Protein AF-A0A7X4XIC1-F1 (afdb_monomer_lite)

Radius of gyration: 19.98 Å; chains: 1; bounding box: 54×35×56 Å

Sequence (194 aa):
MYQINFESRSPYRYVAYFRSPKCLALDYFNSYFSVEVEVAQSQWGTLLDSGIRYTIEVCWIERPDIMACYTLDSKDLCVSGDDFFKKVGKILVKHNAIPEGVTFQVNIELDGKLHSFIQMNAGCVYANEHSHFQTVMRLFNEFSAVPVSNEDEIKEDWLTFEKGTDRFDIWKWFEEKFGYPVNALLAYDQKISW

Secondary structure (DSSP, 8-state):
-EEEEEEEEETTEEEEEEEEPPPTTS-SS-EEEEEEEEE---SS--TTSTT--EEEEEEEEEETTTTEEEEEEEEEEE--GGGHHHHHHHHHHHTTSS-TT--EEEEEEETTEEEEEEE-STTPPPTT---HHHHHHHHHHHHHTS-B-TTSBBSS-BTTBPTT-BHHHHHHHHHHHT---HHHHHHHHTTS--

Foldseek 3Di:
DAEWEWDDPDLFKTKTKFWAQDDDDDDDDIKIKMWMKGWPDDDDDHLQDAQTKIKIWIWTQPCPVVSDDTDTPDMDIDGHSVCVVQVVLLVCCVRNRDPFQAKYKYWYQHPNDIDIDIDGGRNDDDPPDDDLVNVLLVLVVVVVPFDADPQQFGCQDDDPRHGRDHVVVVQVVSCVVSVDRVVVSVVVVVVVPD

Structure (mmCIF, N/CA/C/O backbone):
data_AF-A0A7X4XIC1-F1
#
_entry.id   AF-A0A7X4XIC1-F1
#
loop_
_atom_site.group_PDB
_atom_site.id
_atom_site.type_symbol
_atom_site.label_atom_id
_atom_site.label_alt_id
_atom_site.label_comp_id
_atom_site.label_asym_id
_atom_site.label_entity_id
_atom_site.label_seq_id
_atom_site.pdbx_PDB_ins_code
_atom_site.Cartn_x
_atom_site.Cartn_y
_atom_site.Cartn_z
_atom_site.occupancy
_atom_site.B_iso_or_equiv
_atom_site.auth_seq_id
_atom_site.auth_comp_id
_atom_site.auth_asym_id
_atom_site.auth_atom_id
_atom_site.pdbx_PDB_model_num
ATOM 1 N N . MET A 1 1 ? 17.893 -12.858 -8.455 1.00 76.88 1 MET A N 1
ATOM 2 C CA . MET A 1 1 ? 17.091 -12.415 -7.296 1.00 76.88 1 MET A CA 1
ATOM 3 C C . MET A 1 1 ? 16.316 -11.186 -7.733 1.00 76.88 1 MET A C 1
ATOM 5 O O . MET A 1 1 ? 16.944 -10.289 -8.280 1.00 76.88 1 MET A O 1
ATOM 9 N N . TYR A 1 2 ? 14.989 -11.180 -7.600 1.00 92.69 2 TYR A N 1
ATOM 10 C CA . TYR A 1 2 ? 14.164 -10.034 -7.996 1.00 92.69 2 TYR A CA 1
ATOM 11 C C . TYR A 1 2 ? 14.376 -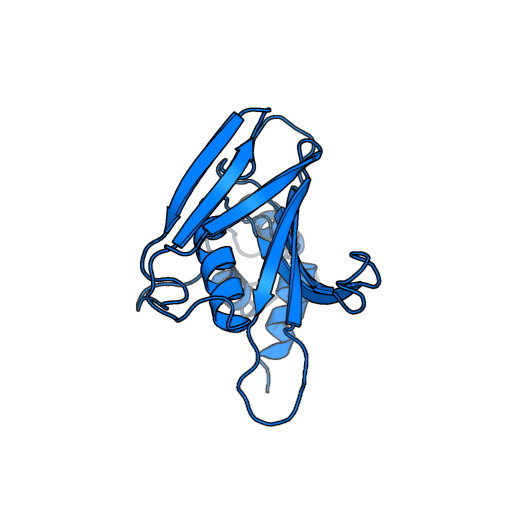8.871 -7.028 1.00 92.69 2 TYR A C 1
ATOM 13 O O . TYR A 1 2 ? 14.547 -9.098 -5.830 1.00 92.69 2 TYR A O 1
ATOM 21 N N . GLN A 1 3 ? 14.382 -7.645 -7.544 1.00 95.06 3 GLN A N 1
ATOM 22 C CA . GLN A 1 3 ? 14.598 -6.442 -6.747 1.00 95.06 3 GLN A CA 1
ATOM 23 C C . GLN A 1 3 ? 13.640 -5.343 -7.201 1.00 95.06 3 GLN A C 1
ATOM 25 O O . GLN A 1 3 ? 13.370 -5.216 -8.396 1.00 95.06 3 GLN A O 1
ATOM 30 N N . ILE A 1 4 ? 13.157 -4.550 -6.252 1.00 95.94 4 ILE A N 1
ATOM 31 C CA . ILE A 1 4 ? 12.419 -3.315 -6.508 1.00 95.94 4 ILE A CA 1
ATOM 32 C C . ILE A 1 4 ? 13.069 -2.180 -5.719 1.00 95.94 4 ILE A C 1
ATOM 34 O O . ILE A 1 4 ? 13.406 -2.352 -4.548 1.00 95.94 4 ILE A O 1
ATOM 38 N N . ASN A 1 5 ? 13.275 -1.041 -6.380 1.00 96.00 5 ASN A N 1
ATOM 39 C CA . ASN A 1 5 ? 13.950 0.121 -5.813 1.00 96.00 5 ASN A CA 1
ATOM 40 C C . ASN A 1 5 ? 12.956 1.275 -5.703 1.00 96.00 5 ASN A C 1
ATOM 42 O O . ASN A 1 5 ? 12.445 1.739 -6.720 1.00 96.00 5 ASN A O 1
ATOM 46 N N . PHE A 1 6 ? 12.694 1.705 -4.476 1.00 95.12 6 PHE A N 1
ATOM 47 C CA . PHE A 1 6 ? 11.907 2.879 -4.145 1.00 95.12 6 PHE A CA 1
ATOM 48 C C . PHE A 1 6 ? 12.838 4.079 -3.976 1.00 95.12 6 PHE A C 1
ATOM 50 O O . PHE A 1 6 ? 13.622 4.148 -3.027 1.00 95.12 6 PHE A O 1
ATOM 57 N N . GLU A 1 7 ? 12.735 5.016 -4.912 1.00 92.88 7 GLU A N 1
ATOM 58 C CA . GLU A 1 7 ? 13.411 6.310 -4.879 1.00 92.88 7 GLU A CA 1
ATOM 59 C C . GLU A 1 7 ? 12.578 7.307 -4.075 1.00 92.88 7 GLU A C 1
ATOM 61 O O . GLU A 1 7 ? 11.363 7.412 -4.274 1.00 92.88 7 GLU A O 1
ATOM 66 N N . SER A 1 8 ? 13.229 8.076 -3.203 1.00 90.44 8 SER A N 1
ATOM 67 C CA . SER A 1 8 ? 12.578 9.181 -2.502 1.00 90.44 8 SER A CA 1
ATOM 68 C C . SER A 1 8 ? 12.408 10.375 -3.448 1.00 90.44 8 SER A C 1
ATOM 70 O O . SER A 1 8 ? 13.372 10.907 -3.996 1.00 90.44 8 SER A O 1
ATOM 72 N N . ARG A 1 9 ? 11.162 10.804 -3.675 1.00 89.56 9 ARG A N 1
ATOM 73 C CA . ARG A 1 9 ? 10.828 12.047 -4.402 1.00 89.56 9 ARG A CA 1
ATOM 74 C C . ARG A 1 9 ? 10.661 13.227 -3.449 1.00 89.56 9 ARG A C 1
ATOM 76 O O . ARG A 1 9 ? 10.840 14.377 -3.839 1.00 89.56 9 ARG A O 1
ATOM 83 N N . SER A 1 10 ? 10.288 12.932 -2.213 1.00 86.94 10 SER A N 1
ATOM 84 C CA . SER A 1 10 ? 10.203 13.847 -1.082 1.00 86.94 10 SER A CA 1
ATOM 85 C C . SER A 1 10 ? 10.291 13.014 0.204 1.00 86.94 10 SER A C 1
ATOM 87 O O . SER A 1 10 ? 10.150 11.793 0.131 1.00 86.94 10 SER A O 1
ATOM 89 N N . PRO A 1 11 ? 10.430 13.629 1.393 1.00 81.31 11 PRO A N 1
ATOM 90 C CA . PRO A 1 11 ? 10.431 12.891 2.662 1.00 81.31 11 PRO A CA 1
ATOM 91 C C . PRO A 1 11 ? 9.215 11.971 2.881 1.00 81.31 11 PRO A C 1
ATOM 93 O O . PRO A 1 11 ? 9.273 11.076 3.713 1.00 81.31 11 PRO A O 1
ATOM 96 N N . TYR A 1 12 ? 8.129 12.176 2.128 1.00 85.31 12 TYR A N 1
ATOM 97 C CA . TYR A 1 12 ? 6.854 11.477 2.290 1.00 85.31 12 TYR A CA 1
ATOM 98 C C . TYR A 1 12 ? 6.367 10.796 1.007 1.00 85.31 12 TYR A C 1
ATOM 100 O O . TYR A 1 12 ? 5.251 10.280 0.984 1.00 85.31 12 TYR A O 1
ATOM 108 N N . ARG A 1 13 ? 7.158 10.805 -0.076 1.00 90.38 13 ARG A N 1
ATOM 109 C CA . ARG A 1 13 ? 6.764 10.210 -1.358 1.00 90.38 13 ARG A CA 1
ATOM 110 C C . ARG A 1 13 ? 7.872 9.347 -1.927 1.00 90.38 13 ARG A C 1
ATOM 112 O O . ARG A 1 13 ? 8.956 9.845 -2.224 1.00 90.38 13 ARG A O 1
ATOM 119 N N . TYR A 1 14 ? 7.550 8.083 -2.163 1.00 93.00 14 TYR A N 1
ATOM 120 C CA . TYR A 1 14 ? 8.465 7.099 -2.726 1.00 93.00 14 TYR A CA 1
ATOM 121 C C . TYR A 1 14 ? 7.907 6.545 -4.026 1.00 93.00 14 TYR A C 1
ATOM 123 O O . TYR A 1 14 ? 6.706 6.308 -4.136 1.00 93.00 14 TYR A O 1
ATOM 131 N N . VAL A 1 15 ? 8.771 6.330 -5.012 1.00 95.19 15 VAL A N 1
ATOM 132 C CA . VAL A 1 15 ? 8.363 5.808 -6.317 1.00 95.19 15 VAL A CA 1
ATOM 133 C C . VAL A 1 15 ? 9.273 4.665 -6.718 1.00 95.19 15 VAL A C 1
ATOM 135 O O . VAL A 1 15 ? 10.494 4.778 -6.653 1.00 95.19 15 VAL A O 1
ATOM 138 N N . ALA A 1 16 ? 8.668 3.577 -7.169 1.00 96.69 16 ALA A N 1
ATOM 139 C CA . ALA A 1 16 ? 9.360 2.475 -7.808 1.00 96.69 16 ALA A CA 1
ATOM 140 C C . ALA A 1 16 ? 8.738 2.176 -9.167 1.00 96.69 16 ALA A C 1
ATOM 142 O O . ALA A 1 16 ? 7.560 2.434 -9.403 1.00 96.69 16 ALA A O 1
ATOM 143 N N . TYR A 1 17 ? 9.527 1.570 -10.045 1.00 95.75 17 TYR A N 1
ATOM 144 C CA . TYR A 1 17 ? 9.066 1.110 -11.347 1.00 95.75 17 TYR A CA 1
ATOM 145 C C . TYR A 1 17 ? 9.327 -0.379 -11.481 1.00 95.75 17 TYR A C 1
ATOM 147 O O . TYR A 1 17 ? 10.374 -0.879 -11.060 1.00 95.75 17 TYR A O 1
ATOM 155 N N . PHE A 1 18 ? 8.394 -1.093 -12.098 1.00 94.81 18 PHE A N 1
ATOM 156 C CA . PHE A 1 18 ? 8.592 -2.497 -12.418 1.00 94.81 18 PHE A CA 1
ATOM 157 C C . PHE A 1 18 ? 8.024 -2.839 -13.789 1.00 94.81 18 PHE A C 1
ATOM 159 O O . PHE A 1 18 ? 7.174 -2.145 -14.352 1.00 94.81 18 PHE A O 1
ATOM 166 N N . ARG A 1 19 ? 8.534 -3.937 -14.341 1.00 92.25 19 ARG A N 1
ATOM 167 C CA . ARG A 1 19 ? 8.154 -4.438 -15.655 1.00 92.25 19 ARG A CA 1
ATOM 168 C C . ARG A 1 19 ? 7.452 -5.774 -15.505 1.00 92.25 19 ARG A C 1
ATOM 170 O O . ARG A 1 19 ? 7.985 -6.682 -14.876 1.00 92.25 19 ARG A O 1
ATOM 177 N N . SER A 1 20 ? 6.309 -5.895 -16.159 1.00 89.44 20 SER A N 1
ATOM 178 C CA . SER A 1 20 ? 5.610 -7.153 -16.358 1.00 89.44 20 SER A CA 1
ATOM 179 C C . SER A 1 20 ? 5.945 -7.707 -17.748 1.00 89.44 20 SER A C 1
ATOM 181 O O . SER A 1 20 ? 5.590 -7.083 -18.758 1.00 89.44 20 SER A O 1
ATOM 183 N N . PRO A 1 21 ? 6.677 -8.829 -17.844 1.00 82.81 21 PRO A N 1
ATOM 184 C CA . PRO A 1 21 ? 6.856 -9.516 -19.114 1.00 82.81 21 PRO A CA 1
ATOM 185 C C . PRO A 1 21 ? 5.513 -10.101 -19.580 1.00 82.81 21 PRO A C 1
ATOM 187 O O . PRO A 1 21 ? 4.905 -10.903 -18.874 1.00 82.81 21 PRO A O 1
ATOM 190 N N . LYS A 1 22 ? 5.037 -9.719 -20.774 1.00 73.50 22 LYS A N 1
ATOM 191 C CA . LYS A 1 22 ? 3.829 -10.327 -21.357 1.00 73.50 22 LYS A CA 1
ATOM 192 C C . LYS A 1 22 ? 4.129 -11.735 -21.884 1.00 73.50 22 LYS A C 1
ATOM 194 O O . LYS A 1 22 ? 5.200 -11.996 -22.431 1.00 73.50 22 LYS A O 1
ATOM 199 N N . CYS A 1 23 ? 3.158 -12.638 -21.730 1.00 52.56 23 CYS A N 1
ATOM 200 C CA . CYS A 1 23 ? 3.200 -13.986 -22.293 1.00 52.56 23 CYS A CA 1
ATOM 201 C C . CYS A 1 23 ? 3.026 -13.931 -23.825 1.00 52.56 23 CYS A C 1
ATOM 203 O O . CYS A 1 23 ? 2.239 -13.133 -24.332 1.00 52.56 23 CYS A O 1
ATOM 205 N N . LEU A 1 24 ? 3.771 -14.785 -24.533 1.00 51.22 24 LEU A N 1
ATOM 206 C CA . LEU A 1 24 ? 4.141 -14.768 -25.963 1.00 51.22 24 LEU A CA 1
ATOM 207 C C . LEU A 1 24 ? 3.005 -14.818 -27.016 1.00 51.22 24 LEU A C 1
ATOM 209 O O . LEU A 1 24 ? 3.268 -15.182 -28.159 1.00 51.22 24 LEU A O 1
ATOM 213 N N . ALA A 1 25 ? 1.753 -14.492 -26.691 1.00 50.78 25 ALA A N 1
ATOM 214 C CA . ALA A 1 25 ? 0.648 -14.766 -27.605 1.00 50.78 25 ALA A CA 1
ATOM 215 C C . ALA A 1 25 ? 0.398 -13.685 -28.673 1.00 50.78 25 ALA A C 1
ATOM 217 O O . ALA A 1 25 ? 0.305 -14.065 -29.834 1.00 50.78 25 ALA A O 1
ATOM 218 N N . LEU A 1 26 ? 0.264 -12.384 -28.362 1.00 46.44 26 LEU A N 1
ATOM 219 C CA . LEU A 1 26 ? -0.249 -11.422 -29.369 1.00 46.44 26 LEU A CA 1
ATOM 220 C C . LEU A 1 26 ? 0.189 -9.942 -29.235 1.00 46.44 26 LEU A C 1
ATOM 222 O O . LEU A 1 26 ? -0.203 -9.141 -30.077 1.00 46.44 26 LEU A O 1
ATOM 226 N N . ASP A 1 27 ? 1.015 -9.562 -28.251 1.00 53.97 27 ASP A N 1
ATOM 227 C CA . ASP A 1 27 ? 1.436 -8.164 -28.031 1.00 53.97 27 ASP A CA 1
ATOM 228 C C . ASP A 1 27 ? 2.965 -8.022 -27.997 1.00 53.97 27 ASP A C 1
ATOM 230 O O . ASP A 1 27 ? 3.650 -8.727 -27.258 1.00 53.97 27 ASP A O 1
ATOM 234 N N . TYR A 1 28 ? 3.504 -7.074 -28.766 1.00 53.12 28 TYR A N 1
ATOM 235 C CA . TYR A 1 28 ? 4.950 -6.913 -28.982 1.00 53.12 28 TYR A CA 1
ATOM 236 C C . TYR A 1 28 ? 5.712 -6.204 -27.843 1.00 53.12 28 TYR A C 1
ATOM 238 O O . TYR A 1 28 ? 6.938 -6.115 -27.906 1.00 53.12 28 TYR A O 1
ATOM 246 N N . PHE A 1 29 ? 5.037 -5.709 -26.796 1.00 61.84 29 PHE A N 1
ATOM 247 C CA . PHE A 1 29 ? 5.668 -4.888 -25.754 1.00 61.84 29 PHE A CA 1
ATOM 248 C C . PHE A 1 29 ? 5.348 -5.356 -24.330 1.00 61.84 29 PHE A C 1
ATOM 250 O O . PHE A 1 29 ? 4.224 -5.748 -24.015 1.00 61.84 29 PHE A O 1
ATOM 257 N N . ASN A 1 30 ? 6.359 -5.281 -23.457 1.00 81.12 30 ASN A N 1
ATOM 258 C CA . ASN A 1 30 ? 6.199 -5.469 -22.014 1.00 81.12 30 ASN A CA 1
ATOM 259 C C . ASN A 1 30 ? 5.278 -4.388 -21.431 1.00 81.12 30 ASN A C 1
ATOM 261 O O . ASN A 1 30 ? 5.284 -3.254 -21.911 1.00 81.12 30 ASN A O 1
ATOM 265 N N . SER A 1 31 ? 4.554 -4.711 -20.359 1.00 88.62 31 SER A N 1
ATOM 266 C CA . SER A 1 31 ? 3.828 -3.698 -19.588 1.00 88.62 31 SER A CA 1
ATOM 267 C C . SER A 1 31 ? 4.741 -3.097 -18.522 1.00 88.62 31 SER A C 1
ATOM 269 O O . SER A 1 31 ? 5.514 -3.809 -17.875 1.00 88.62 31 SER A O 1
ATOM 271 N N . TYR A 1 32 ? 4.643 -1.787 -18.329 1.00 93.44 32 TYR A N 1
ATOM 272 C CA . TYR A 1 32 ? 5.425 -1.037 -17.351 1.00 93.44 32 TYR A CA 1
ATOM 273 C C . TYR A 1 32 ? 4.479 -0.399 -16.346 1.00 93.44 32 TYR A C 1
ATOM 275 O O . TYR A 1 32 ? 3.408 0.080 -16.719 1.00 93.44 32 TYR A O 1
ATOM 283 N N . PHE A 1 33 ? 4.880 -0.412 -15.082 1.00 95.38 33 PHE A N 1
ATOM 284 C CA . PHE A 1 33 ? 4.085 0.114 -13.986 1.00 95.38 33 PHE A CA 1
ATOM 285 C C . PHE A 1 33 ? 4.945 0.996 -13.089 1.00 95.38 33 PHE A C 1
ATOM 287 O O . PHE A 1 33 ? 6.133 0.713 -12.897 1.00 95.38 33 PHE A O 1
ATOM 294 N N . SER A 1 34 ? 4.335 2.031 -12.518 1.00 96.12 34 SER A N 1
ATOM 295 C CA . SER A 1 34 ? 4.858 2.723 -11.344 1.00 96.12 34 SER A CA 1
ATOM 296 C C . SER A 1 34 ? 4.090 2.288 -10.100 1.00 96.12 34 SER A C 1
ATOM 298 O O . SER A 1 34 ? 2.894 2.005 -10.155 1.00 96.12 34 SER A O 1
ATOM 300 N N . VAL A 1 35 ? 4.802 2.209 -8.980 1.00 96.69 35 VAL A N 1
ATOM 301 C CA . VAL A 1 35 ? 4.237 2.071 -7.639 1.00 96.69 35 VAL A CA 1
ATOM 302 C C . VAL A 1 35 ? 4.628 3.318 -6.880 1.00 96.69 35 VAL A C 1
ATOM 304 O O . VAL A 1 35 ? 5.815 3.564 -6.659 1.00 96.69 35 VAL A O 1
ATOM 307 N N . GLU A 1 36 ? 3.634 4.097 -6.495 1.00 95.38 36 GLU A N 1
ATOM 308 C CA . GLU A 1 36 ? 3.811 5.335 -5.760 1.00 95.38 36 GLU A CA 1
ATOM 309 C C . GLU A 1 36 ? 3.287 5.162 -4.346 1.00 95.38 36 GLU A C 1
ATOM 311 O O . GLU A 1 36 ? 2.185 4.668 -4.129 1.00 95.38 36 GLU A O 1
ATOM 316 N N . VAL A 1 37 ? 4.107 5.546 -3.378 1.00 93.25 37 VAL A N 1
ATOM 317 C CA . VAL A 1 37 ? 3.790 5.457 -1.960 1.00 93.25 37 VAL A CA 1
ATOM 318 C C . VAL A 1 37 ? 3.770 6.868 -1.415 1.00 93.25 37 VAL A C 1
ATOM 320 O O . VAL A 1 37 ? 4.799 7.544 -1.435 1.00 93.25 37 VAL A O 1
ATOM 323 N N . GLU A 1 38 ? 2.616 7.308 -0.931 1.00 91.25 38 GLU A N 1
ATOM 324 C CA . GLU A 1 38 ? 2.442 8.625 -0.321 1.00 91.25 38 GLU A CA 1
ATOM 325 C C . GLU A 1 38 ? 2.092 8.466 1.157 1.00 91.25 38 GLU A C 1
ATOM 327 O O . GLU A 1 38 ? 1.075 7.864 1.506 1.00 91.25 38 GLU A O 1
ATOM 332 N N . VAL A 1 39 ? 2.946 8.997 2.028 1.00 87.56 39 VAL A N 1
ATOM 333 C CA . VAL A 1 39 ? 2.773 8.987 3.481 1.00 87.56 39 VAL A CA 1
ATOM 334 C C . VAL A 1 39 ? 1.881 10.159 3.890 1.00 87.56 39 VAL A C 1
ATOM 336 O O . VAL A 1 39 ? 2.161 11.310 3.574 1.00 87.56 39 VAL A O 1
ATOM 339 N N . ALA A 1 40 ? 0.797 9.870 4.610 1.00 78.56 40 ALA A N 1
ATOM 340 C CA . ALA A 1 40 ? -0.262 10.834 4.911 1.00 78.56 40 ALA A CA 1
ATOM 341 C C . ALA A 1 40 ? 0.043 11.776 6.096 1.00 78.56 40 ALA A C 1
ATOM 343 O O . ALA A 1 40 ? -0.779 12.636 6.410 1.00 78.56 40 ALA A O 1
ATOM 344 N N . GLN A 1 41 ? 1.172 11.612 6.794 1.00 71.38 41 GLN A N 1
ATOM 345 C CA . GLN A 1 41 ? 1.500 12.387 7.998 1.00 71.38 41 GLN A CA 1
ATOM 346 C C . GLN A 1 41 ? 2.611 13.416 7.745 1.00 71.38 41 GLN A C 1
ATOM 348 O O . GLN A 1 41 ? 3.545 13.171 6.993 1.00 71.38 41 GLN A O 1
ATOM 353 N N . SER A 1 42 ? 2.489 14.575 8.400 1.00 54.62 42 SER A N 1
ATOM 354 C CA . SER A 1 42 ? 3.362 15.750 8.258 1.00 54.62 42 SER A CA 1
ATOM 355 C C . SER A 1 42 ? 4.443 15.881 9.343 1.00 54.62 42 SER A C 1
ATOM 357 O O . SER A 1 42 ? 5.120 16.908 9.403 1.00 54.62 42 SER A O 1
ATOM 359 N N . GLN A 1 43 ? 4.597 14.886 10.224 1.00 61.12 43 GLN A N 1
ATOM 360 C CA . GLN A 1 43 ? 5.554 14.913 11.337 1.00 61.12 43 GLN A CA 1
ATOM 361 C C . GLN A 1 43 ? 6.474 13.683 11.357 1.00 61.12 43 GLN A C 1
ATOM 363 O O . GLN A 1 43 ? 6.229 12.706 10.659 1.00 61.12 43 GLN A O 1
ATOM 368 N N . TRP A 1 44 ? 7.537 13.804 12.164 1.00 57.12 44 TRP A N 1
ATOM 369 C CA . TRP A 1 44 ? 8.681 12.904 12.348 1.00 57.12 44 TRP A CA 1
ATOM 370 C C . TRP A 1 44 ? 8.344 11.414 12.208 1.00 57.12 44 TRP A C 1
ATOM 372 O O . TRP A 1 44 ? 7.596 10.871 13.017 1.00 57.12 44 TRP A O 1
ATOM 382 N N . GLY A 1 45 ? 8.961 10.764 11.221 1.00 69.06 45 GLY A N 1
ATOM 383 C CA . GLY A 1 45 ? 8.926 9.318 11.043 1.00 69.06 45 GLY A CA 1
ATOM 384 C C . GLY A 1 45 ? 9.207 8.892 9.602 1.00 69.06 45 GLY A C 1
ATOM 385 O O . GLY A 1 45 ? 9.235 9.719 8.691 1.00 69.06 45 GLY A O 1
ATOM 386 N N . THR A 1 46 ? 9.419 7.597 9.393 1.00 74.44 46 THR A N 1
ATOM 387 C CA . THR A 1 46 ? 9.621 6.975 8.076 1.00 74.44 46 THR A CA 1
ATOM 388 C C . THR A 1 46 ? 8.459 6.047 7.723 1.00 74.44 46 THR A C 1
ATOM 390 O O . THR A 1 46 ? 7.665 5.674 8.583 1.00 74.44 46 THR A O 1
ATOM 393 N N . LEU A 1 47 ? 8.377 5.601 6.463 1.00 77.38 47 LEU A N 1
ATOM 394 C CA . LEU A 1 47 ? 7.399 4.595 6.008 1.00 77.38 47 LEU A CA 1
ATOM 395 C C . LEU A 1 47 ? 7.355 3.324 6.885 1.00 77.38 47 LEU A C 1
ATOM 397 O O . LEU A 1 47 ? 6.351 2.613 6.891 1.00 77.38 47 LEU A O 1
ATOM 401 N N . LEU A 1 48 ? 8.446 3.025 7.592 1.00 79.31 48 LEU A N 1
ATOM 402 C CA . LEU A 1 48 ? 8.606 1.815 8.394 1.00 79.31 48 LEU A CA 1
ATOM 403 C C . LEU A 1 48 ? 8.137 1.970 9.843 1.00 79.31 48 LEU A C 1
ATOM 405 O O . LEU A 1 48 ? 8.114 0.979 10.570 1.00 79.31 48 LEU A O 1
ATOM 409 N N . ASP A 1 49 ? 7.761 3.173 10.270 1.00 78.12 49 ASP A N 1
ATOM 410 C CA . ASP A 1 49 ? 7.331 3.387 11.646 1.00 78.12 49 ASP A CA 1
ATOM 411 C C . ASP A 1 49 ? 5.907 2.855 11.880 1.00 78.12 49 ASP A C 1
ATOM 413 O O . ASP A 1 49 ? 5.027 2.865 11.009 1.00 78.12 49 ASP A O 1
ATOM 417 N N . SER A 1 50 ? 5.661 2.372 13.099 1.00 71.69 50 SER A N 1
ATOM 418 C CA . SER A 1 50 ? 4.346 1.880 13.509 1.00 71.69 50 SER A CA 1
ATOM 419 C C . SER A 1 50 ? 3.313 3.011 13.525 1.00 71.69 50 SER A C 1
ATOM 421 O O . SER A 1 50 ? 3.595 4.097 14.028 1.00 71.69 50 SER A O 1
ATOM 423 N N . GLY A 1 51 ? 2.095 2.748 13.043 1.00 71.00 51 GLY A N 1
ATOM 424 C CA . GLY A 1 51 ? 1.000 3.730 13.051 1.00 71.00 51 GLY A CA 1
ATOM 425 C C . GLY A 1 51 ? 1.070 4.779 11.934 1.00 71.00 51 GLY A C 1
ATOM 426 O O . GLY A 1 51 ? 0.271 5.721 11.923 1.00 71.00 51 GLY A O 1
ATOM 427 N N . ILE A 1 52 ? 1.992 4.620 10.980 1.00 77.50 52 ILE A N 1
ATOM 428 C CA . ILE A 1 52 ? 2.067 5.472 9.797 1.00 77.50 52 ILE A CA 1
ATOM 429 C C . ILE A 1 52 ? 1.001 5.064 8.786 1.00 77.50 52 ILE A C 1
ATOM 431 O O . ILE A 1 52 ? 0.873 3.904 8.388 1.00 77.50 52 ILE A O 1
ATOM 435 N N . ARG A 1 53 ? 0.235 6.066 8.350 1.00 81.56 53 ARG A N 1
ATOM 436 C CA . ARG A 1 53 ? -0.757 5.929 7.286 1.00 81.56 53 ARG A CA 1
ATOM 437 C C . ARG A 1 53 ? -0.111 6.297 5.965 1.00 81.56 53 ARG A C 1
ATOM 439 O O . ARG A 1 53 ? 0.514 7.350 5.861 1.00 81.56 53 ARG A O 1
ATOM 446 N N . TYR A 1 54 ? -0.289 5.461 4.959 1.00 86.81 54 TYR A N 1
ATOM 447 C CA . TYR A 1 54 ? 0.188 5.728 3.612 1.00 86.81 54 TYR A CA 1
ATOM 448 C C . TYR A 1 54 ? -0.785 5.170 2.585 1.00 86.81 54 TYR A C 1
ATOM 450 O O . TYR A 1 54 ? -1.588 4.278 2.866 1.00 86.81 54 TYR A O 1
ATOM 458 N N . THR A 1 55 ? -0.716 5.706 1.379 1.00 89.81 55 THR A N 1
ATOM 459 C CA . THR A 1 55 ? -1.417 5.166 0.220 1.00 89.81 55 THR A CA 1
ATOM 460 C C . THR A 1 55 ? -0.405 4.547 -0.724 1.00 89.81 55 THR A C 1
ATOM 462 O O . THR A 1 55 ? 0.696 5.073 -0.871 1.00 89.81 55 THR A O 1
ATOM 465 N N . ILE A 1 56 ? -0.757 3.408 -1.316 1.00 93.31 56 ILE A N 1
ATOM 466 C CA . ILE A 1 56 ? -0.024 2.833 -2.440 1.00 93.31 56 ILE A CA 1
ATOM 467 C C . ILE A 1 56 ? -0.898 2.988 -3.674 1.00 93.31 56 ILE A C 1
ATOM 469 O O . ILE A 1 56 ? -2.006 2.455 -3.717 1.00 93.31 56 ILE A O 1
ATOM 473 N N . GLU A 1 57 ? -0.394 3.691 -4.674 1.00 95.69 57 GLU A N 1
ATOM 474 C CA . GLU A 1 57 ? -0.995 3.795 -5.995 1.00 95.69 57 GLU A CA 1
ATOM 475 C C . GLU A 1 57 ? -0.152 3.001 -6.987 1.00 95.69 57 GLU A C 1
ATOM 477 O O . GLU A 1 57 ? 1.073 3.107 -7.017 1.00 95.69 57 GLU A O 1
ATO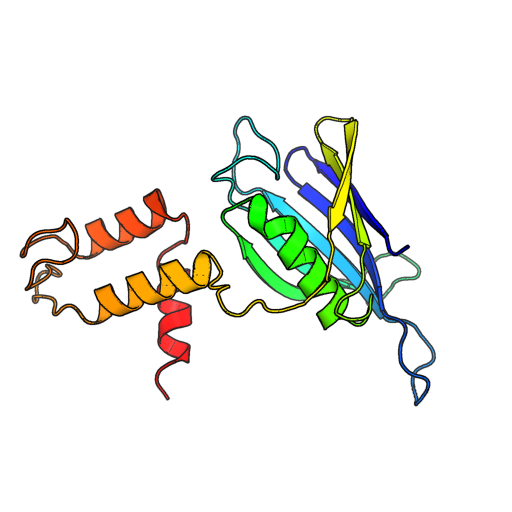M 482 N N . VAL A 1 58 ? -0.808 2.178 -7.795 1.00 96.38 58 VAL A N 1
ATOM 483 C CA . VAL A 1 58 ? -0.176 1.477 -8.909 1.00 96.38 58 VAL A CA 1
ATOM 484 C C . VAL A 1 58 ? -0.723 2.084 -10.183 1.00 96.38 58 VAL A C 1
ATOM 486 O O . VAL A 1 58 ? -1.937 2.095 -10.389 1.00 96.38 58 VAL A O 1
ATOM 489 N N . CYS A 1 59 ? 0.163 2.569 -11.044 1.00 95.69 59 CYS A N 1
ATOM 490 C CA . CYS A 1 59 ? -0.209 3.158 -12.322 1.00 95.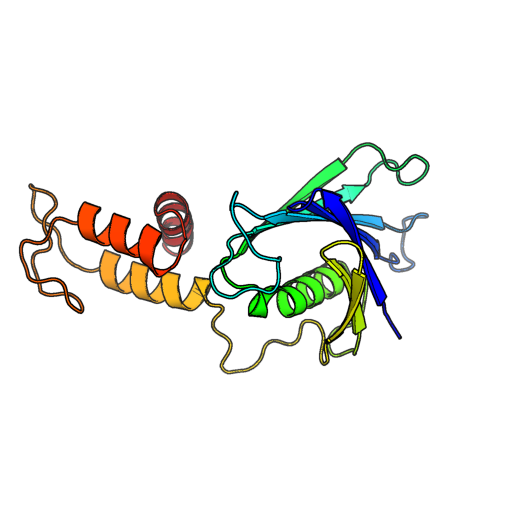69 59 CYS A CA 1
ATOM 491 C C . CYS A 1 59 ? 0.414 2.365 -13.464 1.00 95.69 59 CYS A C 1
ATOM 493 O O . CYS A 1 59 ? 1.594 2.017 -13.433 1.00 95.69 59 CYS A O 1
ATOM 495 N N . TRP A 1 60 ? -0.377 2.100 -14.497 1.00 93.62 60 TRP A N 1
ATOM 496 C CA . TRP A 1 60 ? 0.122 1.613 -15.773 1.00 93.62 60 TRP A CA 1
ATOM 497 C C . TRP A 1 60 ? 0.737 2.770 -16.567 1.00 93.62 60 TRP A C 1
ATOM 499 O O . TRP A 1 60 ? 0.170 3.861 -16.626 1.00 93.62 60 TRP A O 1
ATOM 509 N N . ILE A 1 61 ? 1.902 2.525 -17.169 1.00 93.56 61 ILE A N 1
ATOM 510 C CA . ILE A 1 61 ? 2.644 3.510 -17.960 1.00 93.56 61 ILE A CA 1
ATOM 511 C C . ILE A 1 61 ? 2.378 3.247 -19.442 1.00 93.56 61 ILE A C 1
ATOM 513 O O . ILE A 1 61 ? 2.850 2.254 -20.002 1.00 93.56 61 ILE A O 1
ATOM 517 N N . GLU A 1 62 ? 1.647 4.157 -20.081 1.00 90.12 62 GLU A N 1
ATOM 518 C CA . GLU A 1 62 ? 1.257 4.062 -21.494 1.00 90.12 62 GLU A CA 1
ATOM 519 C C . GLU A 1 62 ? 2.421 4.370 -22.434 1.00 90.12 62 GLU A C 1
ATOM 521 O O . GLU A 1 62 ? 2.557 3.764 -23.499 1.00 90.12 62 GLU A O 1
ATOM 526 N N . ARG A 1 63 ? 3.274 5.321 -22.037 1.00 89.94 63 ARG A N 1
ATOM 527 C CA . ARG A 1 63 ? 4.438 5.774 -22.802 1.00 89.94 63 ARG A CA 1
ATOM 528 C C . ARG A 1 63 ? 5.726 5.495 -22.026 1.00 89.94 63 ARG A C 1
ATOM 530 O O . ARG A 1 63 ? 6.334 6.423 -21.483 1.00 89.94 63 ARG A O 1
ATOM 537 N N . PRO A 1 64 ? 6.158 4.219 -21.944 1.00 88.56 64 PRO A N 1
ATOM 538 C CA . PRO A 1 64 ? 7.349 3.832 -21.190 1.00 88.56 64 PRO A CA 1
ATOM 539 C C . PRO A 1 64 ? 8.652 4.340 -21.819 1.00 88.56 64 PRO A C 1
ATOM 541 O O . PRO A 1 64 ? 9.671 4.385 -21.145 1.00 88.56 64 PRO A O 1
ATOM 544 N N . ASP A 1 65 ? 8.636 4.747 -23.090 1.00 87.62 65 ASP A N 1
ATOM 545 C CA . ASP A 1 65 ? 9.774 5.360 -23.782 1.00 87.62 65 ASP A CA 1
ATOM 546 C C . ASP A 1 65 ? 10.190 6.703 -23.166 1.00 87.62 65 ASP A C 1
ATOM 548 O O . ASP A 1 65 ? 11.370 7.045 -23.154 1.00 87.62 65 ASP A O 1
ATOM 552 N N . ILE A 1 66 ? 9.219 7.441 -22.628 1.00 89.62 66 ILE A N 1
ATOM 553 C CA . ILE A 1 66 ? 9.409 8.776 -22.047 1.00 89.62 66 ILE A CA 1
ATOM 554 C C . ILE A 1 66 ? 8.929 8.867 -20.594 1.00 89.62 66 ILE A C 1
ATOM 556 O O . ILE A 1 66 ? 8.917 9.956 -20.027 1.00 89.62 66 ILE A O 1
ATOM 560 N N . MET A 1 67 ? 8.524 7.740 -19.996 1.00 86.31 67 MET A N 1
ATOM 561 C CA . MET A 1 67 ? 7.937 7.664 -18.651 1.00 86.31 67 MET A CA 1
ATOM 562 C C . MET A 1 67 ? 6.801 8.681 -18.452 1.00 86.31 67 MET A C 1
ATOM 564 O O . MET A 1 67 ? 6.767 9.420 -17.466 1.00 86.31 67 MET A O 1
ATOM 568 N N . ALA A 1 68 ? 5.876 8.734 -19.413 1.00 88.81 68 ALA A N 1
ATOM 569 C CA . ALA A 1 68 ? 4.732 9.645 -19.411 1.00 88.81 68 ALA A CA 1
ATOM 570 C C . ALA A 1 68 ? 3.411 8.888 -19.601 1.00 88.81 68 ALA A C 1
ATOM 572 O O . ALA A 1 68 ? 3.416 7.708 -19.952 1.00 88.81 68 ALA A O 1
ATOM 573 N N . CYS A 1 69 ? 2.297 9.606 -19.417 1.00 91.44 69 CYS A N 1
ATOM 574 C CA . CYS A 1 69 ? 0.929 9.095 -19.559 1.00 91.44 69 CYS A CA 1
ATOM 575 C C . CYS A 1 69 ? 0.665 7.905 -18.621 1.00 91.44 69 CYS A C 1
ATOM 577 O O . CYS A 1 69 ? 0.949 6.751 -18.935 1.00 91.44 69 CYS A O 1
ATOM 579 N N . TYR A 1 70 ? 0.146 8.225 -17.438 1.00 93.44 70 TYR A N 1
ATOM 580 C CA . TYR A 1 70 ? -0.117 7.263 -16.376 1.00 93.44 70 TYR A CA 1
ATOM 581 C C . TYR A 1 70 ? -1.620 7.062 -16.241 1.00 93.44 70 TYR A C 1
ATOM 583 O O . TYR A 1 70 ? -2.357 8.036 -16.080 1.00 93.44 70 TYR A O 1
ATOM 591 N N . THR A 1 71 ? -2.047 5.805 -16.245 1.00 94.38 71 THR A N 1
ATOM 592 C CA . THR A 1 71 ? -3.422 5.427 -15.920 1.00 94.38 71 THR A CA 1
ATOM 593 C C . THR A 1 71 ? -3.420 4.682 -14.592 1.00 94.38 71 THR A C 1
ATOM 595 O O . THR A 1 71 ? -2.697 3.698 -14.429 1.00 94.38 71 THR A O 1
ATOM 598 N N . LEU A 1 72 ? -4.211 5.162 -13.629 1.00 94.38 72 LEU A N 1
ATOM 599 C CA . LEU A 1 72 ? -4.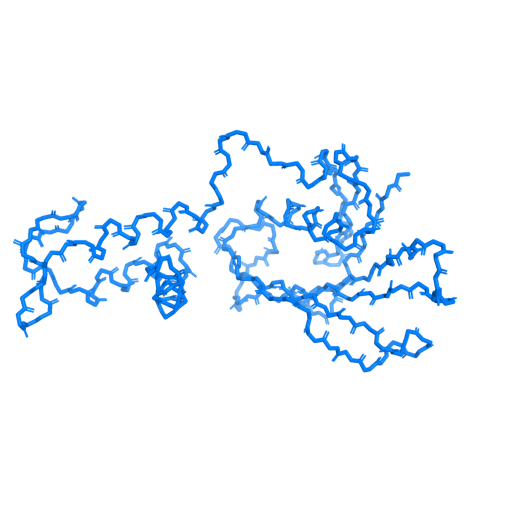346 4.536 -12.314 1.00 94.38 72 LEU A CA 1
ATOM 600 C C . LEU A 1 72 ? -4.947 3.130 -12.465 1.00 94.38 72 LEU A C 1
ATOM 602 O O . LEU A 1 72 ? -6.064 2.984 -12.955 1.00 94.38 72 LEU A O 1
ATOM 606 N N . ASP A 1 73 ? -4.212 2.109 -12.026 1.00 92.31 73 ASP A N 1
ATOM 607 C CA . ASP A 1 73 ? -4.665 0.713 -11.999 1.00 92.31 73 ASP A CA 1
ATOM 608 C C . ASP A 1 73 ? -5.330 0.373 -10.663 1.00 92.31 73 ASP A C 1
ATOM 610 O O . ASP A 1 73 ? -6.409 -0.217 -10.618 1.00 92.31 73 ASP A O 1
ATOM 614 N N . SER A 1 74 ? -4.688 0.740 -9.553 1.00 91.62 74 SER A N 1
ATOM 615 C CA . SER A 1 74 ? -5.208 0.460 -8.215 1.00 91.62 74 SER A CA 1
ATOM 616 C C . SER A 1 74 ? -4.682 1.441 -7.173 1.00 91.62 74 SER A C 1
ATOM 618 O O . SER A 1 74 ? -3.621 2.039 -7.340 1.00 91.62 74 SER A O 1
ATOM 620 N N . LYS A 1 75 ? -5.455 1.612 -6.096 1.00 91.44 75 LYS A N 1
ATOM 621 C CA . LYS A 1 75 ? -5.126 2.463 -4.950 1.00 91.44 75 LYS A CA 1
ATOM 622 C C . LYS A 1 75 ? -5.509 1.755 -3.659 1.00 91.44 75 LYS A C 1
ATOM 624 O O . LYS A 1 75 ? -6.676 1.423 -3.468 1.00 91.44 75 LYS A O 1
ATOM 629 N N . ASP A 1 76 ? -4.539 1.588 -2.770 1.00 86.44 76 ASP A N 1
ATOM 630 C CA . ASP A 1 76 ? -4.703 0.934 -1.476 1.00 86.44 76 ASP A CA 1
ATOM 631 C C . ASP A 1 76 ? -4.354 1.883 -0.328 1.00 86.44 76 ASP A C 1
ATOM 633 O O . ASP A 1 76 ? -3.254 2.433 -0.271 1.00 86.44 76 ASP A O 1
ATOM 637 N N . LEU A 1 77 ? -5.264 2.019 0.640 1.00 83.44 77 LEU A N 1
ATOM 638 C CA . LEU A 1 77 ? -4.994 2.712 1.901 1.00 83.44 77 LEU A CA 1
ATOM 639 C C . LEU A 1 77 ? -4.384 1.742 2.921 1.00 83.44 77 LEU A C 1
ATOM 641 O O . LEU A 1 77 ? -4.891 0.638 3.141 1.00 83.44 77 LEU A O 1
ATOM 645 N N . CYS A 1 78 ? -3.299 2.164 3.560 1.00 80.44 78 CYS A N 1
ATOM 646 C CA . CYS A 1 78 ? -2.516 1.365 4.492 1.00 80.44 78 CYS A CA 1
ATOM 647 C C . CYS A 1 78 ? -2.260 2.158 5.777 1.00 80.44 78 CYS A C 1
ATOM 649 O O . CYS A 1 78 ? -2.146 3.381 5.748 1.00 80.44 78 CYS A O 1
ATOM 651 N N . VAL A 1 79 ? -2.173 1.461 6.909 1.00 70.81 79 VAL A N 1
ATOM 652 C CA . VAL A 1 79 ? -2.059 2.090 8.244 1.00 70.81 79 VAL A CA 1
ATOM 653 C C . VAL A 1 79 ? -0.965 1.462 9.117 1.00 70.81 79 VAL A C 1
ATOM 655 O O . VAL A 1 79 ? -0.896 1.721 10.315 1.00 70.81 79 VAL A O 1
ATOM 658 N N . SER A 1 80 ? -0.116 0.616 8.526 1.00 73.75 80 SER A N 1
ATOM 659 C CA . SER A 1 80 ? 1.054 0.045 9.194 1.00 73.75 80 SER A CA 1
ATOM 660 C C . SER A 1 80 ? 2.189 -0.193 8.201 1.00 73.75 80 SER A C 1
ATOM 662 O O . SER A 1 80 ? 1.970 -0.773 7.128 1.00 73.75 80 SER A O 1
ATOM 664 N N . GLY A 1 81 ? 3.400 0.237 8.569 1.00 68.94 81 GLY A N 1
ATOM 665 C CA . GLY A 1 81 ? 4.632 -0.033 7.826 1.00 68.94 81 GLY A CA 1
ATOM 666 C C . GLY A 1 81 ? 4.935 -1.530 7.688 1.00 68.94 81 GLY A C 1
ATOM 667 O O . GLY A 1 81 ? 5.451 -1.951 6.656 1.00 68.94 81 GLY A O 1
ATOM 668 N N . ASP A 1 82 ? 4.508 -2.364 8.646 1.00 68.69 82 ASP A N 1
ATOM 669 C CA . ASP A 1 82 ? 4.728 -3.822 8.612 1.00 68.69 82 ASP A CA 1
ATOM 670 C C . ASP A 1 82 ? 4.043 -4.509 7.417 1.00 68.69 82 ASP A C 1
ATOM 672 O O . ASP A 1 82 ? 4.496 -5.548 6.933 1.00 68.69 82 ASP A O 1
ATOM 676 N N . ASP A 1 83 ? 2.948 -3.932 6.912 1.00 78.62 83 ASP A N 1
ATOM 677 C CA . ASP A 1 83 ? 2.212 -4.472 5.762 1.00 78.62 83 ASP A CA 1
ATOM 678 C C . ASP A 1 83 ? 2.824 -4.041 4.417 1.00 78.62 83 ASP A C 1
ATOM 680 O O . ASP A 1 83 ? 2.461 -4.569 3.364 1.00 78.62 83 ASP A O 1
ATOM 684 N N . PHE A 1 84 ? 3.783 -3.108 4.429 1.00 85.62 84 PHE A N 1
ATOM 685 C CA . PHE A 1 84 ? 4.330 -2.509 3.214 1.00 85.62 84 PHE A CA 1
ATOM 686 C C . PHE A 1 84 ? 4.961 -3.560 2.297 1.00 85.62 84 PHE A C 1
ATOM 688 O O . PHE A 1 84 ? 4.546 -3.729 1.149 1.00 85.62 84 PHE A O 1
ATOM 695 N N . PHE A 1 85 ? 5.925 -4.329 2.809 1.00 87.75 85 PHE A N 1
ATOM 696 C CA . PHE A 1 85 ? 6.653 -5.322 2.012 1.00 87.75 85 PHE A CA 1
ATOM 697 C C . PHE A 1 85 ? 5.740 -6.442 1.503 1.00 87.75 85 PHE A C 1
ATOM 699 O O . PHE A 1 85 ? 5.886 -6.906 0.368 1.00 87.75 85 PHE A O 1
ATOM 706 N N . LYS A 1 86 ? 4.751 -6.838 2.313 1.00 87.00 86 LYS A N 1
ATOM 707 C CA . LYS A 1 86 ? 3.741 -7.829 1.929 1.00 87.00 86 LYS A CA 1
ATOM 708 C C . LYS A 1 86 ? 2.881 -7.321 0.776 1.00 87.00 86 LYS A C 1
ATOM 710 O O . LYS A 1 86 ? 2.687 -8.045 -0.202 1.00 87.00 86 LYS A O 1
ATOM 715 N N . LYS A 1 87 ? 2.401 -6.076 0.857 1.00 89.69 87 LYS A N 1
ATOM 716 C CA . LYS A 1 87 ? 1.621 -5.431 -0.207 1.00 89.69 87 LYS A CA 1
ATOM 717 C C . LYS A 1 87 ? 2.422 -5.269 -1.488 1.00 89.69 87 LYS A C 1
ATOM 719 O O . LYS A 1 87 ? 1.925 -5.649 -2.543 1.00 89.69 87 LYS A O 1
ATOM 724 N N . VAL A 1 88 ? 3.672 -4.812 -1.405 1.00 92.38 88 VAL A N 1
ATOM 725 C CA . VAL A 1 88 ? 4.569 -4.743 -2.571 1.00 92.38 88 VAL A CA 1
ATOM 726 C C . VAL A 1 88 ? 4.714 -6.122 -3.219 1.00 92.38 88 VAL A C 1
ATOM 728 O O . VAL A 1 88 ? 4.572 -6.243 -4.433 1.00 92.38 88 VAL A O 1
ATOM 731 N N . GLY A 1 89 ? 4.908 -7.181 -2.427 1.00 93.50 89 GLY A N 1
ATOM 732 C CA . GLY A 1 89 ? 4.959 -8.552 -2.940 1.00 93.50 89 GLY A CA 1
ATOM 733 C C . GLY A 1 89 ? 3.675 -8.967 -3.665 1.00 93.50 89 GLY A C 1
ATOM 734 O O . GLY A 1 89 ? 3.742 -9.495 -4.774 1.00 93.50 89 GLY A O 1
ATOM 735 N N . LYS A 1 90 ? 2.504 -8.679 -3.082 1.00 92.38 90 LYS A N 1
ATOM 736 C CA . LYS A 1 90 ? 1.192 -8.947 -3.702 1.00 92.38 90 LYS A CA 1
ATOM 737 C C . LYS A 1 90 ? 1.001 -8.170 -5.008 1.00 92.38 90 LYS A C 1
ATOM 739 O O . LYS A 1 90 ? 0.521 -8.750 -5.975 1.00 92.38 90 LYS A O 1
ATOM 744 N N . ILE A 1 91 ? 1.420 -6.904 -5.066 1.00 94.44 91 ILE A N 1
ATOM 745 C CA . ILE A 1 91 ? 1.380 -6.074 -6.282 1.00 94.44 91 ILE A CA 1
ATOM 746 C C . ILE A 1 91 ? 2.258 -6.693 -7.376 1.00 94.44 91 ILE A C 1
ATOM 748 O O . ILE A 1 91 ? 1.796 -6.908 -8.495 1.00 94.44 91 ILE A O 1
ATOM 752 N N . LEU A 1 92 ? 3.505 -7.045 -7.057 1.00 94.56 92 LEU A N 1
ATOM 753 C CA . LEU A 1 92 ? 4.428 -7.621 -8.037 1.00 94.56 92 LEU A CA 1
ATOM 754 C C . LEU A 1 92 ? 3.921 -8.954 -8.606 1.00 94.56 92 LEU A C 1
ATOM 756 O O . LEU A 1 92 ? 4.051 -9.186 -9.808 1.00 94.56 92 LEU A O 1
ATOM 760 N N . VAL A 1 93 ? 3.309 -9.799 -7.772 1.00 93.69 93 VAL A N 1
ATOM 761 C CA . VAL A 1 93 ? 2.700 -11.064 -8.210 1.00 93.69 93 VAL A CA 1
ATOM 762 C C . VAL A 1 93 ? 1.434 -10.818 -9.036 1.00 93.69 93 VAL A C 1
ATOM 764 O O . VAL A 1 93 ? 1.329 -11.348 -10.140 1.00 93.69 93 VAL A O 1
ATOM 767 N N . LYS A 1 94 ? 0.513 -9.957 -8.572 1.00 92.56 94 LYS A N 1
ATOM 768 C CA . LYS A 1 94 ? -0.727 -9.584 -9.289 1.00 92.56 94 LYS A CA 1
ATOM 769 C C . LYS A 1 94 ? -0.439 -9.115 -10.716 1.00 92.56 94 LYS A C 1
ATOM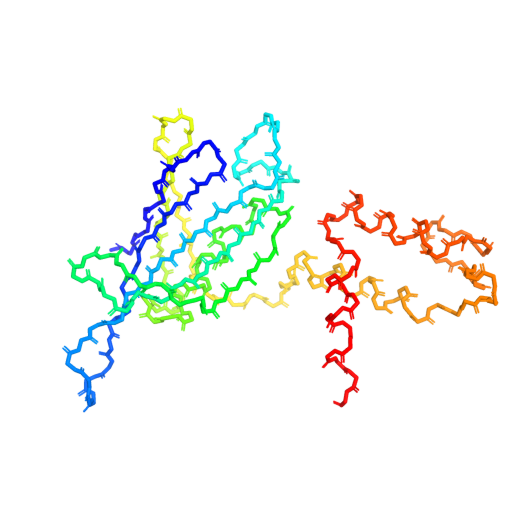 771 O O . LYS A 1 94 ? -1.174 -9.448 -11.641 1.00 92.56 94 LYS A O 1
ATOM 776 N N . HIS A 1 95 ? 0.635 -8.350 -10.895 1.00 92.00 95 HIS A N 1
ATOM 777 C CA . HIS A 1 95 ? 1.029 -7.807 -12.190 1.00 92.00 95 HIS A CA 1
ATOM 778 C C . HIS A 1 95 ? 2.035 -8.688 -12.947 1.00 92.00 95 HIS A C 1
ATOM 780 O O . HIS A 1 95 ? 2.609 -8.226 -13.928 1.00 92.00 95 HIS A O 1
ATOM 786 N N . ASN A 1 96 ? 2.259 -9.944 -12.546 1.00 91.69 96 ASN A N 1
ATOM 787 C CA . ASN A 1 96 ? 3.192 -10.882 -13.189 1.00 91.69 96 ASN A CA 1
ATOM 788 C C . ASN A 1 96 ? 4.640 -10.367 -13.302 1.00 91.69 96 ASN A C 1
ATOM 790 O O . ASN A 1 96 ? 5.393 -10.801 -14.172 1.00 91.69 96 ASN A O 1
ATOM 794 N N . ALA A 1 97 ? 5.051 -9.431 -12.446 1.00 92.56 97 ALA A N 1
ATOM 795 C CA . ALA A 1 97 ? 6.428 -8.945 -12.406 1.00 92.56 97 ALA A CA 1
ATOM 796 C C . ALA A 1 97 ? 7.373 -10.004 -11.819 1.00 92.56 97 ALA A C 1
ATOM 798 O O . ALA A 1 97 ? 8.521 -10.129 -12.250 1.00 92.56 97 ALA A O 1
ATOM 799 N N . ILE A 1 98 ? 6.869 -10.776 -10.850 1.00 93.44 98 ILE A N 1
ATOM 800 C CA . ILE A 1 98 ? 7.554 -11.906 -10.216 1.00 93.44 98 ILE A CA 1
ATOM 801 C C . ILE A 1 98 ? 6.565 -13.072 -10.019 1.00 93.44 98 ILE A C 1
ATOM 803 O O . ILE A 1 98 ? 5.371 -12.813 -9.861 1.00 93.44 98 ILE A O 1
ATOM 807 N N . PRO A 1 99 ? 7.020 -14.339 -10.003 1.00 92.25 99 PRO A N 1
ATOM 808 C CA . PRO A 1 99 ? 6.162 -15.471 -9.647 1.00 92.25 99 PRO A CA 1
ATOM 809 C C . PRO A 1 99 ? 5.765 -15.454 -8.163 1.00 92.25 99 PRO A C 1
ATOM 811 O O . PRO A 1 99 ? 6.505 -14.941 -7.324 1.00 92.25 99 PRO A O 1
ATOM 814 N N . GLU A 1 100 ? 4.630 -16.061 -7.821 1.00 93.31 100 GLU A N 1
ATOM 815 C CA . GLU A 1 100 ? 4.237 -16.271 -6.422 1.00 93.31 100 GLU A CA 1
ATOM 816 C C . GLU A 1 100 ? 5.231 -17.195 -5.691 1.00 93.31 100 GLU A C 1
ATOM 818 O O . GLU A 1 100 ? 5.833 -18.090 -6.286 1.00 93.31 100 GLU A O 1
ATOM 823 N N . GLY A 1 101 ? 5.429 -16.970 -4.392 1.00 91.12 101 GLY A N 1
ATOM 824 C CA . GLY A 1 101 ? 6.279 -17.791 -3.530 1.00 91.12 101 GLY A CA 1
ATOM 825 C C . GLY A 1 101 ? 7.774 -17.485 -3.624 1.00 91.12 101 GLY A C 1
ATOM 826 O O . GLY A 1 101 ? 8.557 -18.022 -2.842 1.00 91.12 101 GLY A O 1
ATOM 827 N N . VAL A 1 102 ? 8.203 -16.600 -4.526 1.00 93.31 102 VAL A N 1
ATOM 828 C CA . VAL A 1 102 ? 9.630 -16.284 -4.683 1.00 93.31 102 VAL A CA 1
ATOM 829 C C . VAL A 1 102 ? 10.122 -15.279 -3.646 1.00 93.31 102 VAL A C 1
ATOM 831 O O . VAL A 1 102 ? 9.371 -14.451 -3.129 1.00 93.31 102 VAL A O 1
ATOM 834 N N . THR A 1 103 ? 11.425 -15.317 -3.381 1.00 93.62 103 THR A N 1
ATOM 835 C CA . THR A 1 103 ? 12.117 -14.288 -2.600 1.00 93.62 103 THR A CA 1
ATOM 836 C C . THR A 1 103 ? 12.439 -13.077 -3.475 1.00 93.62 103 THR A C 1
ATOM 838 O O . THR A 1 103 ? 12.954 -13.223 -4.591 1.00 93.62 103 THR A O 1
ATOM 841 N N . PHE A 1 104 ? 12.205 -11.878 -2.946 1.00 94.88 104 PHE A N 1
ATOM 842 C CA . PHE A 1 104 ? 12.595 -10.622 -3.582 1.00 94.88 104 PHE A CA 1
ATOM 843 C C . PHE A 1 104 ? 13.131 -9.618 -2.561 1.00 94.88 104 PHE A C 1
ATOM 845 O O . PHE A 1 104 ? 12.891 -9.729 -1.359 1.00 94.88 104 PHE A O 1
ATOM 852 N N . GLN A 1 105 ? 13.890 -8.647 -3.054 1.00 95.88 105 GLN A N 1
ATOM 853 C CA . GLN A 1 105 ? 14.483 -7.589 -2.249 1.00 95.88 105 GLN A CA 1
ATOM 854 C C . GLN A 1 105 ? 13.772 -6.263 -2.515 1.00 95.88 105 GLN A C 1
ATOM 856 O O . GLN A 1 105 ? 13.569 -5.880 -3.668 1.00 95.88 105 GLN A O 1
ATOM 861 N N . VAL A 1 106 ? 13.441 -5.548 -1.446 1.00 94.81 106 VAL A N 1
ATOM 862 C CA . VAL A 1 106 ? 12.946 -4.174 -1.492 1.00 94.81 106 VAL A CA 1
ATOM 863 C C . VAL A 1 106 ? 14.056 -3.251 -1.034 1.00 94.81 106 VAL A C 1
ATOM 865 O O . VAL A 1 106 ? 14.556 -3.380 0.080 1.00 94.81 106 VAL A O 1
ATOM 868 N N . ASN A 1 107 ? 14.437 -2.325 -1.899 1.00 95.12 107 ASN A N 1
ATOM 869 C CA . ASN A 1 107 ? 15.354 -1.249 -1.575 1.00 95.12 107 ASN A CA 1
ATOM 870 C C . ASN A 1 107 ? 14.553 0.037 -1.442 1.00 95.12 107 ASN A C 1
ATOM 872 O O . ASN A 1 107 ? 13.746 0.333 -2.318 1.00 95.12 107 ASN A O 1
ATOM 876 N N . ILE A 1 108 ? 14.766 0.788 -0.372 1.00 92.12 108 ILE A N 1
ATOM 877 C CA . ILE A 1 108 ? 14.097 2.066 -0.138 1.00 92.12 108 ILE A CA 1
ATOM 878 C C . ILE A 1 108 ? 15.094 3.079 0.407 1.00 92.12 108 ILE A C 1
ATOM 880 O O . ILE A 1 108 ? 15.884 2.770 1.299 1.00 92.12 108 ILE A O 1
ATOM 884 N N . GLU A 1 109 ? 15.078 4.283 -0.152 1.00 89.69 109 GLU A N 1
ATOM 885 C CA . GLU A 1 109 ? 15.842 5.405 0.379 1.00 89.69 109 GLU A CA 1
ATOM 886 C C . GLU A 1 109 ? 15.055 6.096 1.498 1.00 89.69 109 GLU A C 1
ATOM 888 O O . GLU A 1 109 ? 14.011 6.690 1.244 1.00 89.69 109 GLU A O 1
ATOM 893 N N . LEU A 1 110 ? 15.558 6.037 2.731 1.00 86.12 110 LEU A N 1
ATOM 894 C CA . LEU A 1 110 ? 14.994 6.707 3.904 1.00 86.12 110 LEU A CA 1
ATOM 895 C C . LEU A 1 110 ? 16.036 7.681 4.452 1.00 86.12 110 LEU A C 1
ATOM 897 O O . LEU A 1 110 ? 17.174 7.286 4.699 1.00 86.12 110 LEU A O 1
ATOM 901 N N . ASP A 1 111 ? 15.673 8.955 4.605 1.00 82.12 111 ASP A N 1
ATOM 902 C CA . ASP A 1 111 ? 16.553 10.012 5.129 1.00 82.12 111 ASP A CA 1
ATOM 903 C C . ASP A 1 111 ? 17.951 10.055 4.477 1.00 82.12 111 ASP A C 1
ATOM 905 O O . ASP A 1 111 ? 18.980 10.209 5.141 1.00 82.12 111 ASP A O 1
ATOM 909 N N . GLY A 1 112 ? 18.001 9.878 3.151 1.00 82.38 112 GLY A N 1
ATOM 910 C CA . GLY A 1 112 ? 19.243 9.881 2.370 1.00 82.38 112 GLY A CA 1
ATOM 911 C C . GLY A 1 112 ? 20.113 8.631 2.546 1.00 82.38 112 GLY A C 1
ATOM 912 O O . GLY A 1 112 ? 21.273 8.621 2.130 1.00 82.38 112 GLY A O 1
ATOM 913 N N . LYS A 1 113 ? 19.589 7.571 3.172 1.00 87.56 113 LYS A N 1
ATOM 914 C CA . LYS A 1 113 ? 20.253 6.271 3.313 1.00 87.56 113 LYS A CA 1
ATOM 915 C C . LYS A 1 113 ? 19.461 5.190 2.597 1.00 87.56 113 LYS A C 1
ATOM 917 O O . LYS A 1 113 ? 18.243 5.115 2.701 1.00 87.56 113 LYS A O 1
ATOM 922 N N . LEU A 1 114 ? 20.168 4.313 1.891 1.00 90.94 114 LEU A N 1
ATOM 923 C CA . LEU A 1 114 ? 19.564 3.155 1.245 1.00 90.94 114 LEU A CA 1
ATOM 924 C C . LEU A 1 114 ? 19.396 2.019 2.260 1.00 90.94 114 LEU A C 1
ATOM 926 O O . LEU A 1 114 ? 20.374 1.558 2.849 1.00 90.94 114 LEU A O 1
ATOM 930 N N . HIS A 1 115 ? 18.167 1.543 2.421 1.00 91.44 115 HIS A N 1
ATOM 931 C CA . HIS A 1 115 ? 17.822 0.383 3.232 1.00 91.44 115 HIS A CA 1
ATOM 932 C C . HIS A 1 115 ? 17.362 -0.765 2.332 1.00 91.44 115 HIS A C 1
ATOM 934 O O . HIS A 1 115 ? 16.590 -0.555 1.398 1.00 91.44 115 HIS A O 1
ATOM 940 N N . SER A 1 116 ? 17.818 -1.983 2.627 1.00 93.56 116 SER A N 1
ATOM 941 C CA . SER A 1 116 ? 17.492 -3.188 1.861 1.00 93.56 116 SER A CA 1
ATOM 942 C C . SER A 1 116 ? 16.816 -4.222 2.751 1.00 93.56 116 SER A C 1
ATOM 944 O O . SER A 1 116 ? 17.360 -4.616 3.781 1.00 93.56 116 SER A O 1
ATOM 946 N N . PHE A 1 117 ? 15.658 -4.703 2.315 1.00 91.56 117 PHE A N 1
ATOM 947 C CA . PHE A 1 117 ? 14.839 -5.687 3.015 1.00 91.56 117 PHE A CA 1
ATOM 948 C C . PHE A 1 117 ? 14.611 -6.894 2.114 1.00 91.56 117 PHE A C 1
ATOM 950 O O . PHE A 1 117 ? 14.388 -6.742 0.915 1.00 91.56 117 PHE A O 1
ATOM 957 N N . ILE A 1 118 ? 14.658 -8.099 2.679 1.00 91.06 118 ILE A N 1
ATOM 958 C CA . ILE A 1 118 ? 14.382 -9.338 1.947 1.00 91.06 118 ILE A CA 1
ATOM 959 C C . ILE A 1 118 ? 13.012 -9.846 2.378 1.00 91.06 118 ILE A C 1
ATOM 961 O O . ILE A 1 118 ? 12.809 -10.169 3.546 1.00 91.06 118 ILE A O 1
ATOM 965 N N . GLN A 1 119 ? 12.094 -9.953 1.423 1.00 88.50 119 GLN A N 1
ATOM 966 C CA . GLN A 1 119 ? 10.792 -10.572 1.622 1.00 88.50 119 GLN A CA 1
ATOM 967 C C . GLN A 1 119 ? 10.809 -11.973 1.008 1.00 88.50 119 GLN A C 1
ATOM 969 O O . GLN A 1 119 ? 11.101 -12.153 -0.177 1.00 88.50 119 GLN A O 1
ATOM 974 N N . MET A 1 120 ? 10.479 -12.972 1.823 1.00 87.25 120 MET A N 1
ATOM 975 C CA . MET A 1 120 ? 10.288 -14.356 1.381 1.00 87.25 120 MET A CA 1
ATOM 976 C C . MET A 1 120 ? 8.823 -14.587 0.987 1.00 87.25 120 MET A C 1
ATOM 978 O O . MET A 1 120 ? 7.930 -13.917 1.514 1.00 87.25 120 MET A O 1
ATOM 982 N N . ASN A 1 121 ? 8.581 -15.560 0.102 1.00 88.44 121 ASN A N 1
ATOM 983 C CA . ASN A 1 121 ? 7.246 -16.033 -0.283 1.00 88.44 121 ASN A CA 1
ATOM 984 C C . ASN A 1 121 ? 6.319 -14.921 -0.811 1.00 88.44 121 ASN A C 1
ATOM 986 O O . ASN A 1 121 ? 5.242 -14.680 -0.263 1.00 88.44 121 ASN A O 1
ATOM 990 N N . ALA A 1 122 ? 6.749 -14.203 -1.853 1.00 90.50 122 ALA A N 1
ATOM 991 C CA . ALA A 1 122 ? 5.972 -13.109 -2.431 1.00 90.50 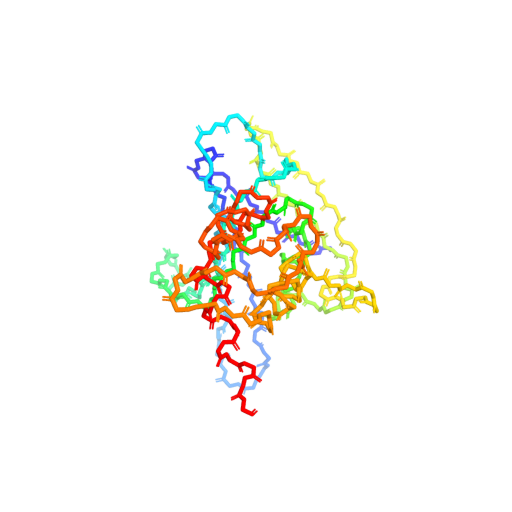122 ALA A CA 1
ATOM 992 C C . ALA A 1 122 ? 4.546 -13.540 -2.807 1.00 90.50 122 ALA A C 1
ATOM 994 O O . ALA A 1 122 ? 4.357 -14.563 -3.457 1.00 90.50 122 ALA A O 1
ATOM 995 N N . GLY A 1 123 ? 3.547 -12.742 -2.427 1.00 84.88 123 GLY A N 1
ATOM 996 C CA . GLY A 1 123 ? 2.150 -12.964 -2.812 1.00 84.88 123 GLY A CA 1
ATOM 997 C C . GLY A 1 123 ? 1.435 -14.123 -2.111 1.00 84.88 123 GLY A C 1
ATOM 998 O O . GLY A 1 123 ? 0.215 -14.190 -2.226 1.00 84.88 123 GLY A O 1
ATOM 999 N N . CYS A 1 124 ? 2.132 -14.970 -1.345 1.00 82.94 124 CYS A N 1
ATOM 1000 C CA . CYS A 1 124 ? 1.494 -16.073 -0.630 1.00 82.94 124 CYS A CA 1
ATOM 1001 C C . CYS A 1 124 ? 0.497 -15.560 0.415 1.00 82.94 124 CYS A C 1
ATOM 1003 O O . CYS A 1 124 ? 0.800 -14.652 1.192 1.00 82.94 124 CYS A O 1
ATOM 1005 N N . VAL A 1 125 ? -0.681 -16.185 0.452 1.00 69.56 125 VAL A N 1
ATOM 1006 C CA . VAL A 1 125 ? -1.705 -15.960 1.479 1.00 69.56 125 VAL A CA 1
ATOM 1007 C C . VAL A 1 125 ? -1.511 -16.993 2.586 1.00 69.56 125 VAL A C 1
ATOM 1009 O O . VAL A 1 125 ? -1.618 -18.193 2.338 1.00 69.56 125 VAL A O 1
ATOM 1012 N N . TYR A 1 126 ? -1.226 -16.552 3.811 1.00 66.19 126 TYR A N 1
ATOM 1013 C CA . TYR A 1 126 ? -1.096 -17.473 4.945 1.00 66.19 126 TYR A CA 1
ATOM 1014 C C . TYR A 1 126 ? -2.456 -17.693 5.627 1.00 66.19 126 TYR A C 1
ATOM 1016 O O . TYR A 1 126 ? -3.275 -16.782 5.706 1.00 66.19 126 TYR A O 1
ATOM 1024 N N . ALA A 1 127 ? -2.689 -18.898 6.163 1.00 50.75 127 ALA A N 1
ATOM 1025 C CA . ALA A 1 127 ? -3.989 -19.352 6.687 1.00 50.75 127 ALA A CA 1
ATOM 1026 C C . ALA A 1 127 ? -4.615 -18.465 7.788 1.00 50.75 127 ALA A C 1
ATOM 1028 O O . ALA A 1 127 ? -5.817 -18.544 8.029 1.00 50.75 127 ALA A O 1
ATOM 1029 N N . ASN A 1 128 ? -3.818 -17.608 8.434 1.00 55.56 128 ASN A N 1
ATOM 1030 C CA . ASN A 1 128 ? -4.248 -16.748 9.538 1.00 55.56 128 ASN A CA 1
ATOM 1031 C C . ASN A 1 128 ? -4.169 -15.252 9.184 1.00 55.56 128 ASN A C 1
ATOM 1033 O O . ASN A 1 128 ? -4.323 -14.403 10.061 1.00 55.56 128 ASN A O 1
ATOM 1037 N N . GLU A 1 129 ? -3.889 -14.905 7.927 1.00 54.44 129 GLU A N 1
ATOM 1038 C CA . GLU A 1 129 ? -3.744 -13.513 7.512 1.00 54.44 129 GLU A CA 1
ATOM 1039 C C . GLU A 1 129 ? -5.101 -12.855 7.297 1.00 54.44 129 GLU A C 1
ATOM 1041 O O . GLU A 1 129 ? -5.659 -12.878 6.205 1.00 54.44 129 GLU A O 1
ATOM 1046 N N . HIS A 1 130 ? -5.596 -12.204 8.345 1.00 61.00 130 HIS A N 1
ATOM 1047 C CA . HIS A 1 130 ? -6.458 -11.048 8.152 1.00 61.00 130 HIS A CA 1
ATOM 1048 C C . HIS A 1 130 ? -5.542 -9.831 8.073 1.00 61.00 130 HIS A C 1
ATOM 1050 O O . HIS A 1 130 ? -4.739 -9.594 8.981 1.00 61.00 130 HIS A O 1
ATOM 1056 N N . SER A 1 131 ? -5.613 -9.070 6.980 1.00 68.00 131 SER A N 1
ATOM 1057 C CA . SER A 1 131 ? -4.963 -7.759 6.950 1.00 68.00 131 SER A CA 1
ATOM 1058 C C . SER A 1 131 ? -5.510 -6.907 8.098 1.00 68.00 131 SER A C 1
ATOM 1060 O O . SER A 1 131 ? -6.645 -7.105 8.536 1.00 68.00 131 SER A O 1
ATOM 1062 N N . HIS A 1 132 ? -4.734 -5.932 8.579 1.00 72.19 132 HIS A N 1
ATOM 1063 C CA . HIS A 1 132 ? -5.233 -4.996 9.591 1.00 72.19 132 HIS A CA 1
ATOM 1064 C C . HIS A 1 132 ? -6.581 -4.386 9.160 1.00 72.19 132 HIS A C 1
ATOM 1066 O O . HIS A 1 132 ? -7.514 -4.320 9.954 1.00 72.19 132 HIS A O 1
ATOM 1072 N N . PHE A 1 133 ? -6.732 -4.078 7.867 1.00 75.00 133 PHE A N 1
ATOM 1073 C CA . PHE A 1 133 ? -7.998 -3.629 7.291 1.00 75.00 133 PHE A CA 1
ATOM 1074 C C . PHE A 1 133 ? -9.122 -4.666 7.406 1.00 75.00 133 PHE A C 1
ATOM 1076 O O . PHE A 1 133 ? -10.219 -4.306 7.802 1.00 75.00 133 PHE A O 1
ATOM 1083 N N . GLN A 1 134 ? -8.879 -5.944 7.097 1.00 77.00 134 GLN A N 1
ATOM 1084 C CA . GLN A 1 134 ? -9.896 -6.998 7.221 1.00 77.00 134 GLN A CA 1
ATOM 1085 C C . GLN A 1 134 ? -10.335 -7.213 8.672 1.00 77.00 134 GLN A C 1
ATOM 1087 O O . GLN A 1 134 ? -11.520 -7.410 8.928 1.00 77.00 134 GLN A O 1
ATOM 1092 N N . THR A 1 135 ? -9.402 -7.139 9.621 1.00 82.25 135 THR A N 1
ATOM 1093 C CA . THR A 1 135 ? -9.720 -7.205 11.053 1.00 82.25 135 THR A CA 1
ATOM 1094 C C . THR A 1 135 ? -10.584 -6.019 11.474 1.00 82.25 135 THR A C 1
ATOM 1096 O O . THR A 1 135 ? -11.595 -6.205 12.148 1.00 82.25 135 THR A O 1
ATOM 1099 N N . VAL A 1 136 ? -10.234 -4.809 11.031 1.00 86.00 136 VAL A N 1
ATOM 1100 C CA . VAL A 1 136 ? -11.010 -3.596 11.325 1.00 86.00 136 VAL A CA 1
ATOM 1101 C C . VAL A 1 136 ? -12.374 -3.622 10.643 1.00 86.00 136 VAL A C 1
ATOM 1103 O O . VAL A 1 136 ? -13.360 -3.277 11.279 1.00 86.00 136 VAL A O 1
ATOM 1106 N N . MET A 1 137 ? -12.462 -4.087 9.397 1.00 85.25 137 MET A N 1
ATOM 1107 C CA . MET A 1 137 ? -13.728 -4.272 8.684 1.00 85.25 137 MET A CA 1
ATOM 1108 C C . MET A 1 137 ? -14.634 -5.259 9.406 1.00 85.25 137 MET A C 1
ATOM 1110 O O . MET A 1 137 ? -15.815 -4.994 9.570 1.00 85.25 137 MET A O 1
ATOM 1114 N N . ARG A 1 138 ? -14.092 -6.378 9.896 1.00 86.00 138 ARG A N 1
ATOM 1115 C CA . ARG A 1 138 ? -14.875 -7.324 10.693 1.00 86.00 138 ARG A CA 1
ATOM 1116 C C . ARG A 1 138 ? -15.422 -6.662 11.959 1.00 86.00 138 ARG A C 1
ATOM 1118 O O . ARG A 1 138 ? -16.606 -6.801 12.240 1.00 86.00 138 ARG A O 1
ATOM 1125 N N . LEU A 1 139 ? -14.586 -5.909 12.671 1.00 90.69 139 LEU A N 1
ATOM 1126 C CA . LEU A 1 139 ? -14.999 -5.167 13.862 1.00 90.69 139 LEU A CA 1
ATOM 1127 C C . LEU A 1 139 ? -16.067 -4.107 13.540 1.00 90.69 139 LEU A C 1
ATOM 1129 O O . LEU A 1 139 ? -17.031 -3.945 14.280 1.00 90.69 139 LEU A O 1
ATOM 1133 N N . PHE A 1 140 ? -15.916 -3.403 12.418 1.00 91.62 140 PHE A N 1
ATOM 1134 C CA . PHE A 1 140 ? -16.867 -2.396 11.953 1.00 91.62 140 PHE A CA 1
ATOM 1135 C C . PHE A 1 140 ? -18.200 -3.016 11.510 1.00 91.62 140 PHE A C 1
ATOM 1137 O O . PHE A 1 140 ? -19.257 -2.437 11.748 1.00 91.62 140 PHE A O 1
ATOM 1144 N N . ASN A 1 141 ? -18.178 -4.217 10.934 1.00 89.25 141 ASN A N 1
ATOM 1145 C CA . ASN A 1 141 ? -19.388 -4.962 10.590 1.00 89.25 141 ASN A CA 1
ATOM 1146 C C . ASN A 1 141 ? -20.110 -5.464 11.849 1.00 89.25 141 ASN A C 1
ATOM 1148 O O . ASN A 1 141 ? -21.335 -5.403 11.916 1.00 89.25 141 ASN A O 1
ATOM 1152 N N . GLU A 1 142 ? -19.364 -5.906 12.869 1.00 91.56 142 GLU A N 1
ATOM 1153 C CA . GLU A 1 142 ? -19.926 -6.233 14.186 1.00 91.56 142 GLU A CA 1
ATOM 1154 C C . GLU A 1 142 ? -20.598 -5.005 14.822 1.00 91.56 142 GLU A C 1
ATOM 1156 O O . GLU A 1 142 ? -21.703 -5.124 15.344 1.00 91.56 142 GLU A O 1
ATOM 1161 N N . PHE A 1 143 ? -19.986 -3.821 14.715 1.00 92.56 143 PHE A N 1
ATOM 1162 C CA . PHE A 1 143 ? -20.597 -2.558 15.140 1.00 92.56 143 PHE A CA 1
ATOM 1163 C C . PHE A 1 143 ? -21.848 -2.195 14.327 1.00 92.56 143 PHE A C 1
ATOM 1165 O O . PHE A 1 143 ? -22.859 -1.793 14.891 1.00 92.56 143 PHE A O 1
ATOM 1172 N N . SER A 1 144 ? -21.809 -2.359 13.003 1.00 88.56 144 SER A N 1
ATOM 1173 C CA . SER A 1 144 ? -22.916 -1.987 12.107 1.00 88.56 144 SER A CA 1
ATOM 1174 C C . SER A 1 144 ? -24.177 -2.828 12.339 1.00 88.56 144 SER A C 1
ATOM 1176 O O . SER A 1 144 ? -25.279 -2.404 11.994 1.00 88.56 144 SER A O 1
ATOM 1178 N N . ALA A 1 145 ? -24.031 -4.003 12.956 1.00 90.56 145 ALA A N 1
ATOM 1179 C CA . ALA A 1 145 ? -25.143 -4.840 13.389 1.00 90.56 145 ALA A CA 1
ATOM 1180 C C . ALA A 1 145 ? -25.799 -4.366 14.704 1.00 90.56 145 ALA A C 1
ATOM 1182 O O . ALA A 1 145 ? -26.882 -4.850 15.041 1.00 90.56 145 ALA A O 1
ATOM 1183 N N . VAL A 1 146 ? -25.181 -3.437 15.446 1.00 92.50 146 VAL A N 1
ATOM 1184 C CA . VAL A 1 146 ? -25.718 -2.913 16.710 1.00 92.50 146 VAL A CA 1
ATOM 1185 C C . VAL A 1 146 ? -26.897 -1.974 16.421 1.00 92.50 146 VAL A C 1
ATOM 1187 O O . VAL A 1 146 ? -26.745 -0.999 15.680 1.00 92.50 146 VAL A O 1
ATOM 1190 N N . PRO A 1 147 ? -28.091 -2.215 16.996 1.00 92.06 147 PRO A N 1
ATOM 1191 C CA . PRO A 1 147 ? -29.251 -1.370 16.748 1.00 92.06 147 PRO A CA 1
ATOM 1192 C C . PRO A 1 147 ? -29.047 0.057 17.268 1.00 92.06 147 PRO A C 1
ATOM 1194 O O . PRO A 1 147 ? -28.583 0.259 18.388 1.00 92.06 147 PRO A O 1
ATOM 1197 N N . VAL A 1 148 ? -29.496 1.044 16.494 1.00 92.94 148 VAL A N 1
ATOM 1198 C CA . VAL A 1 148 ? -29.389 2.471 16.836 1.00 92.94 148 VAL A CA 1
ATOM 1199 C C . VAL A 1 148 ? -30.775 3.063 17.140 1.00 92.94 148 VAL A C 1
ATOM 1201 O O . VAL A 1 148 ? -31.807 2.572 16.657 1.00 92.94 148 VAL A O 1
ATOM 1204 N N . SER A 1 149 ? -30.838 4.059 18.023 1.00 91.50 149 SER A N 1
ATOM 1205 C CA . SER A 1 149 ? -32.025 4.866 18.325 1.00 91.50 149 SER A CA 1
ATOM 1206 C C . SER A 1 149 ? -32.309 5.902 17.228 1.00 91.50 149 SER A C 1
ATOM 1208 O O . SER A 1 149 ? -31.556 6.039 16.271 1.00 91.50 149 SER A O 1
ATOM 1210 N N . ASN A 1 150 ? -33.426 6.625 17.343 1.00 92.00 150 ASN A N 1
ATOM 1211 C CA . ASN A 1 150 ? -33.721 7.736 16.427 1.00 92.00 150 ASN A CA 1
ATOM 1212 C C . ASN A 1 150 ? -32.814 8.956 16.673 1.00 92.00 150 ASN A C 1
ATOM 1214 O O . ASN A 1 150 ? -32.814 9.879 15.866 1.00 92.00 150 ASN A O 1
ATOM 1218 N N . GLU A 1 151 ? -32.084 8.959 17.788 1.00 93.00 151 GLU A N 1
ATOM 1219 C CA . GLU A 1 151 ? -31.133 9.995 18.203 1.00 93.00 151 GLU A CA 1
ATOM 1220 C C . GLU A 1 151 ? -29.689 9.576 17.887 1.00 93.00 151 GLU A C 1
ATOM 1222 O O . GLU A 1 151 ? -28.750 10.168 18.391 1.00 93.00 151 GLU A O 1
ATOM 1227 N N . ASP A 1 152 ? -29.509 8.553 17.043 1.00 92.12 152 ASP A N 1
ATOM 1228 C CA . ASP A 1 152 ? -28.204 8.038 16.623 1.00 92.12 152 ASP A CA 1
ATOM 1229 C C . ASP A 1 152 ? -27.346 7.396 17.738 1.00 92.12 152 ASP A C 1
ATOM 1231 O O . ASP A 1 152 ? -26.160 7.128 17.547 1.00 92.12 152 ASP A O 1
ATOM 1235 N N . GLU A 1 153 ? -27.965 7.014 18.858 1.00 95.06 153 GLU A N 1
ATOM 1236 C CA . GLU A 1 153 ? -27.315 6.310 19.973 1.00 95.06 153 GLU A CA 1
ATOM 1237 C C . GLU A 1 153 ? -27.439 4.780 19.875 1.00 95.06 153 GLU A C 1
ATOM 1239 O O . GLU A 1 153 ? -28.492 4.249 19.499 1.00 95.06 153 GLU A O 1
ATOM 1244 N N . ILE A 1 154 ? -26.404 4.038 20.279 1.00 95.00 154 ILE A N 1
ATOM 1245 C CA . ILE A 1 154 ? -26.454 2.567 20.325 1.00 95.00 154 ILE A CA 1
ATOM 1246 C C . ILE A 1 154 ? -27.425 2.063 21.404 1.00 95.00 154 ILE A C 1
ATOM 1248 O O . ILE A 1 154 ? -27.474 2.573 22.524 1.00 95.00 154 ILE A O 1
ATOM 1252 N N . LYS A 1 155 ? -28.217 1.034 21.084 1.00 94.00 155 LYS A N 1
ATOM 1253 C CA . LYS A 1 155 ? -29.248 0.479 21.985 1.00 94.00 155 LYS A CA 1
ATOM 1254 C C . LYS A 1 155 ? -28.750 -0.621 22.917 1.00 94.00 155 LYS A C 1
ATOM 1256 O O . LYS A 1 155 ? -29.492 -1.003 23.826 1.00 94.00 155 LYS A O 1
ATOM 1261 N N . GLU A 1 156 ? -27.540 -1.110 22.697 1.00 94.06 156 GLU A N 1
ATOM 1262 C CA . GLU A 1 156 ? -26.906 -2.204 23.430 1.00 94.06 156 GLU A CA 1
ATOM 1263 C C . GLU A 1 156 ? -25.429 -1.868 23.645 1.00 94.06 156 GLU A C 1
ATOM 1265 O O . GLU A 1 156 ? -24.866 -1.083 22.882 1.00 94.06 156 GLU A O 1
ATOM 1270 N N . ASP A 1 157 ? -24.818 -2.448 24.676 1.00 95.06 157 ASP A N 1
ATOM 1271 C CA . ASP A 1 157 ? -23.388 -2.278 24.932 1.00 95.06 157 ASP A CA 1
ATOM 1272 C C . ASP A 1 157 ? -22.576 -2.932 23.807 1.00 95.06 157 ASP A C 1
ATOM 1274 O O . ASP A 1 157 ? -22.877 -4.044 23.363 1.00 95.06 157 ASP A O 1
ATOM 1278 N N . TRP A 1 158 ? -21.512 -2.267 23.368 1.00 94.50 158 TRP A N 1
ATOM 1279 C CA . TRP A 1 158 ? -20.619 -2.786 22.340 1.00 94.50 158 TRP A CA 1
ATOM 1280 C C . TRP A 1 158 ? -19.158 -2.491 22.692 1.00 94.50 158 TRP A C 1
ATOM 1282 O O . TRP A 1 158 ? -18.730 -1.339 22.769 1.00 94.50 158 TRP A O 1
ATOM 1292 N N . LEU A 1 159 ? -18.370 -3.553 22.907 1.00 92.56 159 LEU A N 1
ATOM 1293 C CA . LEU A 1 159 ? -16.999 -3.489 23.435 1.00 92.56 159 LEU A CA 1
ATOM 1294 C C . LEU A 1 159 ? -16.913 -2.700 24.755 1.00 92.56 159 LEU A C 1
ATOM 1296 O O . LEU A 1 159 ? -17.335 -3.190 25.797 1.00 92.56 159 LEU A O 1
ATOM 1300 N N . THR A 1 160 ? -16.309 -1.510 24.712 1.00 91.25 160 THR A N 1
ATOM 1301 C CA . THR A 1 160 ? -16.134 -0.589 25.842 1.00 91.25 160 THR A CA 1
ATOM 1302 C C . THR A 1 160 ? -17.156 0.545 25.840 1.00 91.25 160 THR A C 1
ATOM 1304 O O . THR A 1 160 ? -17.083 1.408 26.709 1.00 91.25 160 THR A O 1
ATOM 1307 N N . PHE A 1 161 ? -18.046 0.595 24.845 1.00 94.69 161 PHE A N 1
ATOM 1308 C CA . PHE A 1 161 ? -19.073 1.622 24.717 1.00 94.69 161 PHE A CA 1
ATOM 1309 C C . PHE A 1 161 ? -20.381 1.118 25.310 1.00 94.69 161 PHE A C 1
ATOM 1311 O O . PHE A 1 161 ? -20.878 0.055 24.938 1.00 94.69 161 PHE A O 1
ATOM 1318 N N . GLU A 1 162 ? -20.924 1.890 26.241 1.00 95.50 162 GLU A N 1
ATOM 1319 C CA . GLU A 1 162 ? -22.191 1.579 26.892 1.00 95.50 162 GLU A CA 1
ATOM 1320 C C . GLU A 1 162 ? -23.365 1.997 26.002 1.00 95.50 162 GLU A C 1
ATOM 1322 O O . GLU A 1 162 ? -23.268 2.923 25.185 1.00 95.50 162 GLU A O 1
ATOM 1327 N N . LYS A 1 163 ? -24.506 1.340 26.194 1.00 95.19 163 LYS A N 1
ATOM 1328 C CA . LYS A 1 163 ? -25.789 1.764 25.640 1.00 95.19 163 LYS A CA 1
ATOM 1329 C C . LYS A 1 163 ? -26.019 3.267 25.860 1.00 95.19 163 LYS A C 1
ATOM 1331 O O . LYS A 1 163 ? -25.871 3.765 26.972 1.00 95.19 163 LYS A O 1
ATOM 1336 N N . GLY A 1 164 ? -26.472 3.960 24.818 1.00 93.75 164 GLY A N 1
ATOM 1337 C CA . GLY A 1 164 ? -26.651 5.416 24.820 1.00 93.75 164 GLY A CA 1
ATOM 1338 C C . GLY A 1 164 ? -25.445 6.182 24.273 1.00 93.75 164 GLY A C 1
ATOM 1339 O O . GLY A 1 164 ? -25.508 7.397 24.141 1.00 93.75 164 GLY A O 1
ATOM 1340 N N . THR A 1 165 ? -24.346 5.502 23.925 1.00 96.06 165 THR A N 1
ATOM 1341 C CA . THR A 1 165 ? -23.227 6.153 23.230 1.00 96.06 165 THR A CA 1
ATOM 1342 C C . THR A 1 165 ? -23.648 6.565 21.816 1.00 96.06 165 THR A C 1
ATOM 1344 O O . THR A 1 165 ? -24.194 5.752 21.065 1.00 96.06 165 THR A O 1
ATOM 1347 N N . ASP A 1 166 ? -23.346 7.804 21.434 1.00 95.00 166 ASP A N 1
ATOM 1348 C CA . ASP A 1 166 ? -23.545 8.316 20.079 1.00 95.00 166 ASP A CA 1
ATOM 1349 C C . ASP A 1 166 ? -22.695 7.521 19.061 1.00 95.00 166 ASP A C 1
ATOM 1351 O O . ASP A 1 166 ? -21.488 7.313 19.231 1.00 95.00 166 ASP A O 1
ATOM 1355 N N . ARG A 1 167 ? -23.317 7.046 17.974 1.00 93.00 167 ARG A N 1
ATOM 1356 C CA . ARG A 1 167 ? -22.629 6.236 16.953 1.00 93.00 167 ARG A CA 1
ATOM 1357 C C . ARG A 1 167 ? -21.482 6.980 16.264 1.00 93.00 167 ARG A C 1
ATOM 1359 O O . ARG A 1 167 ? -20.533 6.337 15.816 1.00 93.00 167 ARG A O 1
ATOM 1366 N N . PHE A 1 168 ? -21.559 8.305 16.147 1.00 93.62 168 PHE A N 1
ATOM 1367 C CA . PHE A 1 168 ? -20.534 9.140 15.530 1.00 93.62 168 PHE A CA 1
ATOM 1368 C C . PHE A 1 168 ? -19.288 9.245 16.415 1.00 93.62 168 PHE A C 1
ATOM 1370 O O . PHE A 1 168 ? -18.179 9.327 15.883 1.00 93.62 168 PHE A O 1
ATOM 1377 N N . ASP A 1 169 ? -19.428 9.149 17.741 1.00 93.75 169 ASP A N 1
ATOM 1378 C CA . ASP A 1 169 ? -18.280 9.035 18.650 1.00 93.75 169 ASP A CA 1
ATOM 1379 C C . ASP A 1 169 ? -17.542 7.706 18.445 1.00 93.75 169 ASP A C 1
ATOM 1381 O O . ASP A 1 169 ? -16.308 7.658 18.428 1.00 93.75 169 ASP A O 1
ATOM 1385 N N . ILE A 1 170 ? -18.286 6.626 18.198 1.00 93.06 170 ILE A N 1
ATOM 1386 C CA . ILE A 1 170 ? -17.712 5.310 17.886 1.00 93.06 170 ILE A CA 1
ATOM 1387 C C . ILE A 1 170 ? -17.050 5.327 16.502 1.00 93.06 170 ILE A C 1
ATOM 1389 O O . ILE A 1 170 ? -15.946 4.807 16.336 1.00 93.06 170 ILE A O 1
ATOM 1393 N N . TRP A 1 171 ? -17.662 5.979 15.510 1.00 92.56 171 TRP A N 1
ATOM 1394 C CA . TRP A 1 171 ? -17.039 6.219 14.203 1.00 92.56 171 TRP A CA 1
ATOM 1395 C C . TRP A 1 171 ? -15.714 6.964 14.343 1.00 92.56 171 TRP A C 1
ATOM 1397 O O . TRP A 1 171 ? -14.693 6.507 13.831 1.00 92.56 171 TRP A O 1
ATOM 1407 N N . LYS A 1 172 ? -15.696 8.060 15.100 1.00 90.88 172 LYS A N 1
ATOM 1408 C CA . LYS A 1 172 ? -14.474 8.815 15.374 1.00 90.88 172 LYS A CA 1
ATOM 1409 C C . LYS A 1 172 ? -13.413 7.951 16.059 1.00 90.88 172 LYS A C 1
ATOM 1411 O O . LYS A 1 172 ? -12.243 8.006 15.685 1.00 90.88 172 LYS A O 1
ATOM 1416 N N . TRP A 1 173 ? -13.810 7.088 16.993 1.00 92.38 173 TRP A N 1
ATOM 1417 C CA . TRP A 1 173 ? -12.902 6.122 17.609 1.00 92.38 173 TRP A CA 1
ATOM 1418 C C . TRP A 1 173 ? -12.269 5.166 16.585 1.00 92.38 173 TRP A C 1
ATOM 1420 O O . TRP A 1 173 ? -11.068 4.903 16.682 1.00 92.38 173 TRP A O 1
ATOM 1430 N N . PHE A 1 174 ? -13.005 4.703 15.566 1.00 89.31 174 PHE A N 1
ATOM 1431 C CA . PHE A 1 174 ? -12.419 3.912 14.475 1.00 89.31 174 PHE A CA 1
ATOM 1432 C C . PHE A 1 174 ? -11.346 4.699 13.703 1.00 89.31 174 PHE A C 1
ATOM 1434 O O . PHE A 1 174 ? -10.256 4.174 13.441 1.00 89.31 174 PHE A O 1
ATOM 1441 N N . GLU A 1 175 ? -11.622 5.965 13.377 1.00 86.75 175 GLU A N 1
ATOM 1442 C CA . GLU A 1 175 ? -10.684 6.835 12.652 1.00 86.75 175 GLU A CA 1
ATOM 1443 C C . GLU A 1 175 ? -9.428 7.159 13.469 1.00 86.75 175 GLU A C 1
ATOM 1445 O O . GLU A 1 175 ? -8.329 7.273 12.916 1.00 86.75 175 GLU A O 1
ATOM 1450 N N . GLU A 1 176 ? -9.566 7.295 14.785 1.00 84.62 176 GLU A N 1
ATOM 1451 C CA . GLU A 1 176 ? -8.462 7.599 15.694 1.00 84.62 176 GLU A CA 1
ATOM 1452 C C . GLU A 1 176 ? -7.621 6.360 16.016 1.00 84.62 176 GLU A C 1
ATOM 1454 O O . GLU A 1 176 ? -6.392 6.423 15.948 1.00 84.62 176 GLU A O 1
ATOM 1459 N N . LYS A 1 177 ? -8.256 5.226 16.345 1.00 83.75 177 LYS A N 1
ATOM 1460 C CA . LYS A 1 177 ? -7.554 4.013 16.794 1.00 83.75 177 LYS A CA 1
ATOM 1461 C C . LYS A 1 177 ? -6.958 3.190 15.668 1.00 83.75 177 LYS A C 1
ATOM 1463 O O . LYS A 1 177 ? -5.852 2.684 15.827 1.00 83.75 177 LYS A O 1
ATOM 1468 N N . PHE A 1 178 ? -7.671 3.047 14.555 1.00 81.12 178 PHE A N 1
ATOM 1469 C CA . PHE A 1 178 ? -7.248 2.174 13.455 1.00 81.12 178 PHE A CA 1
ATOM 1470 C C . PHE A 1 178 ? -6.784 2.942 12.227 1.00 81.12 178 PHE A C 1
ATOM 1472 O O . PHE A 1 178 ? -6.105 2.394 11.362 1.00 81.12 178 PHE A O 1
ATOM 1479 N N . GLY A 1 179 ? -7.144 4.217 12.142 1.00 76.19 179 GLY A N 1
ATOM 1480 C CA . GLY A 1 179 ? -6.652 5.112 11.115 1.00 76.19 179 GLY A CA 1
ATOM 1481 C C . GLY A 1 179 ? -7.292 5.006 9.745 1.00 76.19 179 GLY A C 1
ATOM 1482 O O . GLY A 1 179 ? -6.780 5.601 8.794 1.00 76.19 179 GLY A O 1
ATOM 1483 N N . TYR A 1 180 ? -8.422 4.314 9.650 1.00 78.44 180 TYR A N 1
ATOM 1484 C CA . TYR A 1 180 ? -9.236 4.289 8.444 1.00 78.44 180 TYR A CA 1
ATOM 1485 C C . TYR A 1 180 ? -10.344 5.337 8.536 1.00 78.44 180 TYR A C 1
ATOM 1487 O O . TYR A 1 180 ? -11.033 5.368 9.553 1.00 78.44 180 TYR A O 1
ATOM 1495 N N . PRO A 1 181 ? -10.543 6.172 7.500 1.00 82.75 181 PRO A N 1
ATOM 1496 C CA . PRO A 1 181 ? -11.681 7.077 7.464 1.00 82.75 181 PRO A CA 1
ATOM 1497 C C . PRO A 1 181 ? -12.969 6.256 7.388 1.00 82.75 181 PRO A C 1
ATOM 1499 O O . PRO A 1 181 ? -13.064 5.317 6.592 1.00 82.75 181 PRO A O 1
ATOM 1502 N N . VAL A 1 182 ? -13.976 6.623 8.174 1.00 85.94 182 VAL A N 1
ATOM 1503 C CA . VAL A 1 182 ? -15.224 5.851 8.279 1.00 85.94 182 VAL A CA 1
ATOM 1504 C C . VAL A 1 182 ? -15.948 5.775 6.938 1.00 85.94 182 VAL A C 1
ATOM 1506 O O . VAL A 1 182 ? -16.491 4.730 6.591 1.00 85.94 182 VAL A O 1
ATOM 1509 N N . ASN A 1 183 ? -15.851 6.816 6.108 1.00 84.88 183 ASN A N 1
ATOM 1510 C CA . ASN A 1 183 ? -16.376 6.793 4.739 1.00 84.88 183 ASN A CA 1
ATOM 1511 C C . ASN A 1 183 ? -15.802 5.641 3.893 1.00 84.88 183 ASN A C 1
ATOM 1513 O O . ASN A 1 183 ? -16.513 5.084 3.058 1.00 84.88 183 ASN A O 1
ATOM 1517 N N . ALA A 1 184 ? -14.536 5.262 4.103 1.00 81.38 184 ALA A N 1
ATOM 1518 C CA . ALA A 1 184 ? -13.937 4.124 3.407 1.00 81.38 184 ALA A CA 1
ATOM 1519 C C . ALA A 1 184 ? -14.458 2.782 3.941 1.00 81.38 184 ALA A C 1
ATOM 1521 O O . ALA A 1 184 ? -14.650 1.862 3.147 1.00 81.38 184 ALA A O 1
ATOM 1522 N N . LEU A 1 185 ? -14.714 2.680 5.251 1.00 84.62 185 LEU A N 1
ATOM 1523 C CA . LEU A 1 185 ? -15.311 1.492 5.871 1.00 84.62 185 LEU A CA 1
ATOM 1524 C C . LEU A 1 185 ? -16.755 1.287 5.380 1.00 84.62 185 LEU A C 1
ATOM 1526 O O . LEU A 1 185 ? -17.101 0.207 4.904 1.00 84.62 185 LEU A O 1
ATOM 1530 N N . LEU A 1 186 ? -17.558 2.357 5.370 1.00 85.25 186 LEU A N 1
ATOM 1531 C CA . LEU A 1 186 ? -18.939 2.357 4.873 1.00 85.25 186 LEU A CA 1
ATOM 1532 C C . LEU A 1 186 ? -19.038 1.971 3.390 1.00 85.25 186 LEU A C 1
ATOM 1534 O O . LEU A 1 186 ? -19.894 1.176 3.007 1.00 85.25 186 LEU A O 1
ATOM 1538 N N . ALA A 1 187 ? -18.153 2.503 2.541 1.00 80.12 187 ALA A N 1
ATOM 1539 C CA . ALA A 1 187 ? -18.140 2.178 1.114 1.00 80.12 187 ALA A CA 1
ATOM 1540 C C . ALA A 1 187 ? -17.795 0.702 0.830 1.00 80.12 187 ALA A C 1
ATOM 1542 O O . ALA A 1 187 ? -18.148 0.179 -0.230 1.00 80.12 187 ALA A O 1
ATOM 1543 N N . TYR A 1 188 ? -17.084 0.039 1.748 1.00 69.19 188 TYR A N 1
ATOM 1544 C CA . TYR A 1 188 ? -16.715 -1.372 1.629 1.00 69.19 188 TYR A CA 1
ATOM 1545 C C . TYR A 1 188 ? -17.808 -2.313 2.143 1.00 69.19 188 TYR A C 1
ATOM 1547 O O . TYR A 1 188 ? -18.052 -3.341 1.513 1.00 69.19 188 TYR A O 1
ATOM 1555 N N . ASP A 1 189 ? -18.485 -1.954 3.236 1.00 61.16 189 ASP A N 1
ATOM 1556 C CA . ASP A 1 189 ? -19.595 -2.736 3.795 1.00 61.16 189 ASP A CA 1
ATOM 1557 C C . ASP A 1 189 ? -20.738 -2.917 2.774 1.00 61.16 189 ASP A C 1
ATOM 1559 O O . ASP A 1 189 ? -21.223 -4.024 2.539 1.00 61.16 189 ASP A O 1
ATOM 1563 N N . GLN A 1 190 ? -21.055 -1.863 2.012 1.00 55.56 190 GLN A N 1
ATOM 1564 C CA . GLN A 1 190 ? -22.081 -1.894 0.957 1.00 55.56 190 GLN A CA 1
ATOM 1565 C C . GLN A 1 190 ? -21.785 -2.842 -0.222 1.00 55.56 190 GLN A C 1
ATOM 1567 O O . GLN A 1 190 ? -22.668 -3.080 -1.045 1.00 55.56 190 GLN A O 1
ATOM 1572 N N . LYS A 1 191 ? -20.563 -3.378 -0.347 1.00 48.56 191 LYS A N 1
ATOM 1573 C CA . LYS A 1 191 ? -20.207 -4.332 -1.413 1.00 48.56 191 LYS A CA 1
ATOM 1574 C C . LYS A 1 191 ? -20.440 -5.797 -1.037 1.00 48.56 191 LYS A C 1
ATOM 1576 O O . LYS A 1 191 ? -20.363 -6.641 -1.924 1.00 48.56 191 LYS A O 1
ATOM 1581 N N . ILE A 1 192 ? -20.700 -6.109 0.235 1.00 44.59 192 ILE A N 1
ATOM 1582 C CA . ILE A 1 192 ? -20.849 -7.492 0.733 1.00 44.59 192 ILE A CA 1
ATOM 1583 C C . ILE A 1 192 ? -22.336 -7.887 0.880 1.00 44.59 192 ILE A C 1
ATOM 1585 O O . ILE A 1 192 ? -22.656 -9.040 1.153 1.00 44.59 192 ILE A O 1
ATOM 1589 N N . SER A 1 193 ? -23.267 -6.965 0.624 1.00 35.12 193 SER A N 1
ATOM 1590 C CA . SER A 1 193 ? -24.712 -7.180 0.741 1.00 35.12 193 SER A CA 1
ATOM 1591 C C . SER A 1 193 ? -25.416 -7.504 -0.587 1.00 35.12 193 SER A C 1
ATOM 1593 O O . SER A 1 193 ? -26.386 -6.834 -0.925 1.00 35.12 193 SER A O 1
ATOM 1595 N N . TRP A 1 194 ? -24.971 -8.535 -1.321 1.00 35.53 194 TRP A N 1
ATOM 1596 C CA . TRP A 1 194 ? -25.765 -9.200 -2.378 1.00 35.53 194 TRP A CA 1
ATOM 1597 C C . TRP A 1 194 ? -25.443 -10.691 -2.489 1.00 35.53 194 TRP A C 1
ATOM 1599 O O . TRP A 1 194 ? -24.268 -11.022 -2.767 1.00 35.53 194 TRP A O 1
#

pLDDT: mean 84.4, std 13.17, range [35.12, 96.69]